Protein AF-A0A941WCL3-F1 (afdb_monomer_lite)

Structure (mmCIF, N/CA/C/O backbone):
data_AF-A0A941WCL3-F1
#
_entry.id   AF-A0A941WCL3-F1
#
loop_
_atom_site.group_PDB
_atom_site.id
_atom_site.type_symbol
_atom_site.label_atom_id
_atom_site.label_alt_id
_atom_site.label_comp_id
_atom_site.label_asym_id
_atom_site.label_entity_id
_atom_site.label_seq_id
_atom_site.pdbx_PDB_ins_code
_atom_site.Cartn_x
_atom_site.Cartn_y
_atom_site.Cartn_z
_atom_site.occupancy
_atom_site.B_iso_or_equiv
_atom_site.auth_seq_id
_atom_site.auth_comp_id
_atom_site.auth_asym_id
_atom_site.auth_atom_id
_atom_site.pdbx_PDB_model_num
ATOM 1 N N . PHE A 1 1 ? -39.771 -41.391 10.623 1.00 44.16 1 PHE A N 1
ATOM 2 C CA . PHE A 1 1 ? -39.455 -40.018 10.183 1.00 44.16 1 PHE A CA 1
ATOM 3 C C . PHE A 1 1 ? -38.682 -39.268 11.264 1.00 44.16 1 PHE A C 1
ATOM 5 O O . PHE A 1 1 ? -39.292 -38.497 11.976 1.00 44.16 1 PHE A O 1
ATOM 12 N N . VAL A 1 2 ? -37.368 -39.477 11.406 1.00 37.00 2 VAL A N 1
ATOM 13 C CA . VAL A 1 2 ? -36.446 -38.532 12.075 1.00 37.00 2 VAL A CA 1
ATOM 14 C C . VAL A 1 2 ? -35.053 -38.844 11.518 1.00 37.00 2 VAL A C 1
ATOM 16 O O . VAL A 1 2 ? -34.376 -39.741 11.997 1.00 37.00 2 VAL A O 1
ATOM 19 N N . GLY A 1 3 ? -34.670 -38.199 10.418 1.00 32.97 3 GLY A N 1
ATOM 20 C CA . GLY A 1 3 ? -33.381 -38.472 9.760 1.00 32.97 3 GLY A CA 1
ATOM 21 C C . GLY A 1 3 ? -32.887 -37.375 8.815 1.00 32.97 3 GLY A C 1
ATOM 22 O O . GLY A 1 3 ? -31.720 -37.371 8.453 1.00 32.97 3 GLY A O 1
ATOM 23 N N . GLY A 1 4 ? -33.738 -36.410 8.449 1.00 35.84 4 GLY A N 1
ATOM 24 C CA . GLY A 1 4 ? -33.368 -35.323 7.532 1.00 35.84 4 GLY A CA 1
ATOM 25 C C . GLY A 1 4 ? -32.875 -34.032 8.198 1.00 35.84 4 GLY A C 1
ATOM 26 O O . GLY A 1 4 ? -32.277 -33.204 7.525 1.00 35.84 4 GLY A O 1
ATOM 27 N N . ALA A 1 5 ? -33.097 -33.837 9.504 1.00 34.81 5 ALA A N 1
ATOM 28 C CA . ALA A 1 5 ? -32.879 -32.535 10.153 1.00 34.81 5 ALA A CA 1
ATOM 29 C C . ALA A 1 5 ? -31.470 -32.332 10.753 1.00 34.81 5 ALA A C 1
ATOM 31 O O . ALA A 1 5 ? -31.082 -31.201 11.022 1.00 34.81 5 ALA A O 1
ATOM 32 N N . LEU A 1 6 ? -30.684 -33.401 10.936 1.00 32.75 6 LEU A N 1
ATOM 33 C CA . LEU A 1 6 ? -29.345 -33.335 11.551 1.00 32.75 6 LEU A CA 1
ATOM 34 C C . LEU A 1 6 ? -28.191 -33.232 10.536 1.00 32.75 6 LEU A C 1
ATOM 36 O O . LEU A 1 6 ? -27.112 -32.775 10.894 1.00 32.75 6 LEU A O 1
ATOM 40 N N . SER A 1 7 ? -28.401 -33.589 9.264 1.00 36.34 7 SER A N 1
ATOM 41 C CA . SER A 1 7 ? -27.343 -33.536 8.237 1.00 36.34 7 SER A CA 1
ATOM 42 C C . SER A 1 7 ? -27.145 -32.131 7.640 1.00 36.34 7 SER A C 1
ATOM 44 O O . SER A 1 7 ? -26.022 -31.753 7.310 1.00 36.34 7 SER A O 1
ATOM 46 N N . ALA A 1 8 ? -28.195 -31.306 7.587 1.00 36.97 8 ALA A N 1
ATOM 47 C CA . ALA A 1 8 ? -28.110 -29.953 7.030 1.00 36.97 8 ALA A CA 1
ATOM 48 C C . ALA A 1 8 ? -27.366 -28.953 7.943 1.00 36.97 8 ALA A C 1
ATOM 50 O O . ALA A 1 8 ? -26.750 -28.013 7.446 1.00 36.97 8 ALA A O 1
ATOM 51 N N . ALA A 1 9 ? -27.360 -29.169 9.264 1.00 35.09 9 ALA A N 1
ATOM 52 C CA . ALA A 1 9 ? -26.714 -28.262 10.220 1.00 35.09 9 ALA A CA 1
ATOM 53 C C . ALA A 1 9 ? -25.180 -28.427 10.294 1.00 35.09 9 ALA A C 1
ATOM 55 O O . ALA A 1 9 ? -24.472 -27.466 10.589 1.00 35.09 9 ALA A O 1
ATOM 56 N N . PHE A 1 10 ? -24.643 -29.611 9.970 1.00 34.31 10 PHE A N 1
ATOM 57 C CA . PHE A 1 10 ? -23.196 -29.882 10.012 1.00 34.31 10 PHE A CA 1
ATOM 58 C C . PHE A 1 10 ? -22.472 -29.688 8.674 1.00 34.31 10 PHE A C 1
ATOM 60 O O . PHE A 1 10 ? -21.245 -29.595 8.656 1.00 34.31 10 PHE A O 1
ATOM 67 N N . SER A 1 11 ? -23.194 -29.558 7.557 1.00 35.69 11 SER A N 1
ATOM 68 C CA . SER A 1 11 ? -22.562 -29.358 6.246 1.00 35.69 11 SER A CA 1
ATOM 69 C C . SER A 1 11 ? -22.109 -27.911 5.985 1.00 35.69 11 SER A C 1
ATOM 71 O O . SER A 1 11 ? -21.331 -27.683 5.062 1.00 35.69 11 SER A O 1
ATOM 73 N N . GLY A 1 12 ? -22.566 -26.934 6.781 1.00 38.59 12 GLY A N 1
ATOM 74 C CA . GLY A 1 12 ? -22.164 -25.522 6.664 1.00 38.59 12 GLY A CA 1
ATOM 75 C C . GLY A 1 12 ? -20.981 -25.111 7.554 1.00 38.59 12 GLY A C 1
ATOM 76 O O . GLY A 1 12 ? -20.231 -24.206 7.200 1.00 38.59 12 GLY A O 1
ATOM 77 N N . ILE A 1 13 ? -20.779 -25.792 8.689 1.00 44.78 13 ILE A N 1
ATOM 78 C CA . ILE A 1 13 ? -19.722 -25.474 9.672 1.00 44.78 13 ILE A CA 1
ATOM 79 C C . ILE A 1 13 ? -18.382 -26.126 9.285 1.00 44.78 13 ILE A C 1
ATOM 81 O O . ILE A 1 13 ? -17.318 -25.553 9.524 1.00 44.78 13 ILE A O 1
ATOM 85 N N . SER A 1 14 ? -18.409 -27.286 8.619 1.00 51.09 14 SER A N 1
ATOM 86 C CA . SER A 1 14 ? -17.192 -27.983 8.186 1.00 51.09 14 SER A CA 1
ATOM 87 C C . SER A 1 14 ? -16.422 -27.212 7.108 1.00 51.09 14 SER A C 1
ATOM 89 O O . SER A 1 14 ? -15.201 -27.125 7.186 1.00 51.09 14 SER A O 1
ATOM 91 N N . GLY A 1 15 ? -17.108 -26.576 6.153 1.00 50.66 15 GLY A N 1
ATOM 92 C CA . GLY A 1 15 ? -16.463 -25.821 5.072 1.00 50.66 15 GLY A CA 1
ATOM 93 C C . GLY A 1 15 ? -15.653 -24.611 5.556 1.00 50.66 15 GLY A C 1
ATOM 94 O O . GLY A 1 15 ? -14.560 -24.367 5.048 1.00 50.66 15 GLY A O 1
ATOM 95 N N . GLY A 1 16 ? -16.152 -23.885 6.563 1.00 50.62 16 GLY A N 1
ATOM 96 C CA . GLY A 1 16 ? -15.456 -22.736 7.154 1.00 50.62 16 GLY A CA 1
ATOM 97 C C . GLY A 1 16 ? -14.229 -23.138 7.974 1.00 50.62 16 GLY A C 1
ATOM 98 O O . GLY A 1 16 ? -13.166 -22.544 7.815 1.00 50.62 16 GLY A O 1
ATOM 99 N N . LEU A 1 17 ? -14.344 -24.194 8.787 1.00 57.25 17 LEU A N 1
ATOM 100 C CA . LEU A 1 17 ? -13.225 -24.715 9.580 1.00 57.25 17 LEU A CA 1
ATOM 101 C C . LEU A 1 17 ? -12.140 -25.346 8.695 1.00 57.25 17 LEU A C 1
ATOM 103 O O . LEU A 1 17 ? -10.960 -25.064 8.884 1.00 57.25 17 LEU A O 1
ATOM 107 N N . ILE A 1 18 ? -12.522 -26.147 7.692 1.00 64.06 18 ILE A N 1
ATOM 108 C CA . ILE A 1 18 ? -11.581 -26.762 6.738 1.00 64.06 18 ILE A CA 1
ATOM 109 C C . ILE A 1 18 ? -10.860 -25.685 5.918 1.00 64.06 18 ILE A C 1
ATOM 111 O O . ILE A 1 18 ? -9.644 -25.777 5.724 1.00 64.06 18 ILE A O 1
ATOM 115 N N . ARG A 1 19 ? -11.576 -24.642 5.468 1.00 65.44 19 ARG A N 1
ATOM 116 C CA . ARG A 1 19 ? -10.962 -23.494 4.787 1.00 65.44 19 ARG A CA 1
ATOM 117 C C . ARG A 1 19 ? -9.980 -22.770 5.709 1.00 65.44 19 ARG A C 1
ATOM 119 O O . ARG A 1 19 ? -8.845 -22.577 5.298 1.00 65.44 19 ARG A O 1
ATOM 126 N N . GLY A 1 20 ? -10.358 -22.487 6.955 1.00 43.81 20 GLY A N 1
ATOM 127 C CA . GLY A 1 20 ? -9.468 -21.847 7.928 1.00 43.81 20 GLY A CA 1
ATOM 128 C C . GLY A 1 20 ? -8.180 -22.640 8.184 1.00 43.81 20 GLY A C 1
ATOM 129 O O . GLY A 1 20 ? -7.092 -22.066 8.175 1.00 43.81 20 GLY A O 1
ATOM 130 N N . PHE A 1 21 ? -8.260 -23.968 8.342 1.00 59.38 21 PHE A N 1
ATOM 131 C CA . PHE A 1 21 ? -7.064 -24.818 8.464 1.00 59.38 21 PHE A CA 1
ATOM 132 C C . PHE A 1 21 ? -6.208 -24.814 7.190 1.00 59.38 21 PHE A C 1
ATOM 134 O O . PHE A 1 21 ? -4.981 -24.788 7.274 1.00 59.38 21 PHE A O 1
ATOM 141 N N . THR A 1 22 ? -6.844 -24.814 6.016 1.00 65.50 22 THR A N 1
ATOM 142 C CA . THR A 1 22 ? -6.153 -24.750 4.718 1.00 65.50 22 THR A CA 1
ATOM 143 C C . THR A 1 22 ? -5.437 -23.412 4.525 1.00 65.50 22 THR A C 1
ATOM 145 O O . THR A 1 22 ? -4.314 -23.386 4.024 1.00 65.50 22 THR A O 1
ATOM 148 N N . ASP A 1 23 ? -6.063 -22.310 4.929 1.00 63.78 23 ASP A N 1
ATOM 149 C CA . ASP A 1 23 ? -5.495 -20.964 4.861 1.00 63.78 23 ASP A CA 1
ATOM 150 C C . ASP A 1 23 ? -4.308 -20.830 5.824 1.00 63.78 23 ASP A C 1
ATOM 152 O O . ASP A 1 23 ? -3.230 -20.389 5.421 1.00 63.78 23 ASP A O 1
ATOM 156 N N . MET A 1 24 ? -4.457 -21.331 7.055 1.00 52.66 24 MET A N 1
ATOM 157 C CA . MET A 1 24 ? -3.379 -21.374 8.046 1.00 52.66 24 MET A CA 1
ATOM 158 C C . MET A 1 24 ? -2.176 -22.193 7.564 1.00 52.66 24 MET A C 1
ATOM 160 O O . MET A 1 24 ? -1.038 -21.751 7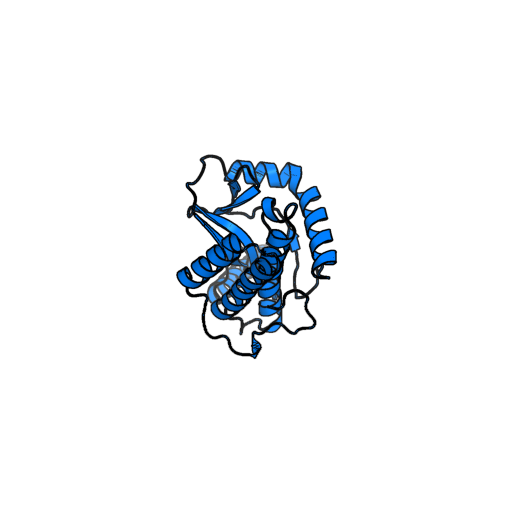.705 1.00 52.66 24 MET A O 1
ATOM 164 N N . ALA A 1 25 ? -2.406 -23.350 6.934 1.00 56.66 25 ALA A N 1
ATOM 165 C CA . ALA A 1 25 ? -1.335 -24.171 6.362 1.00 56.66 25 ALA A CA 1
ATOM 166 C C . ALA A 1 25 ? -0.555 -23.457 5.240 1.00 56.66 25 ALA A C 1
ATOM 168 O O . ALA A 1 25 ? 0.582 -23.824 4.952 1.00 56.66 25 ALA A O 1
ATOM 169 N N . LYS A 1 26 ? -1.148 -22.432 4.618 1.00 63.25 26 LYS A N 1
ATOM 170 C CA . LYS A 1 26 ? -0.526 -21.597 3.580 1.00 63.25 26 LYS A CA 1
ATOM 171 C C . LYS A 1 26 ? 0.079 -20.298 4.128 1.00 63.25 26 LYS A C 1
ATOM 173 O O . LYS A 1 26 ? 0.532 -19.484 3.331 1.00 63.25 26 LYS A O 1
ATOM 178 N N . GLY A 1 27 ? 0.074 -20.096 5.448 1.00 63.56 27 GLY A N 1
ATOM 179 C CA . GLY A 1 27 ? 0.596 -18.888 6.099 1.00 63.56 27 GLY A CA 1
ATOM 180 C C . GLY A 1 27 ? -0.400 -17.728 6.213 1.00 63.56 27 GLY A C 1
ATOM 181 O O . GLY A 1 27 ? -0.012 -16.638 6.620 1.00 63.56 27 GLY A O 1
ATOM 182 N N . TYR A 1 28 ? -1.678 -17.947 5.891 1.00 73.25 28 TYR A N 1
ATOM 183 C CA . TYR A 1 28 ? -2.726 -16.929 5.982 1.00 73.25 28 TYR A CA 1
ATOM 184 C C . TYR A 1 28 ? -3.500 -17.045 7.300 1.00 73.25 28 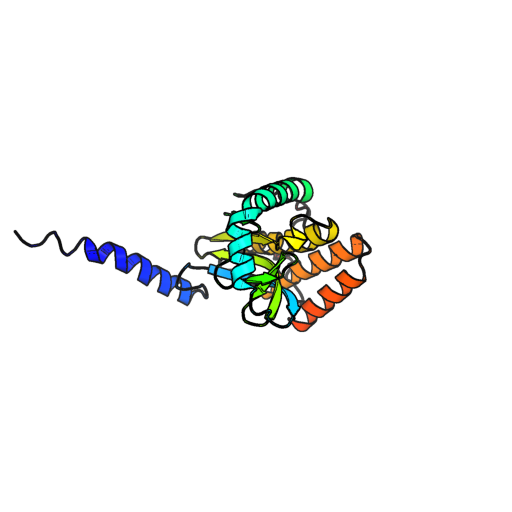TYR A C 1
ATOM 186 O O . TYR A 1 28 ? -3.521 -18.080 7.964 1.00 73.25 28 TYR A O 1
ATOM 194 N N . SER A 1 29 ? -4.174 -15.966 7.685 1.00 63.88 29 SER A N 1
ATOM 195 C CA . SER A 1 29 ? -5.066 -15.922 8.841 1.00 63.88 29 SER A CA 1
ATOM 196 C C . SER A 1 29 ? -6.163 -16.983 8.732 1.00 63.88 29 SER A C 1
ATOM 198 O O . SER A 1 29 ? -6.914 -17.018 7.763 1.00 63.88 29 SER A O 1
ATOM 200 N N . PHE A 1 30 ? -6.312 -17.806 9.769 1.00 59.16 30 PHE A N 1
ATOM 201 C CA . PHE A 1 30 ? -7.394 -18.792 9.883 1.00 59.16 30 PHE A CA 1
ATOM 202 C C . PHE A 1 30 ? -8.795 -18.161 9.771 1.00 59.16 30 PHE A C 1
ATOM 204 O O . PHE A 1 30 ? -9.725 -18.786 9.268 1.00 59.16 30 PHE A O 1
ATOM 211 N N . TRP A 1 31 ? -8.957 -16.933 10.273 1.00 72.06 31 TRP A N 1
ATOM 212 C CA . TRP A 1 31 ? -10.267 -16.305 10.461 1.00 72.06 31 TRP A CA 1
ATOM 213 C C . TRP A 1 31 ? -10.839 -15.687 9.189 1.00 72.06 31 TRP A C 1
ATOM 215 O O . TRP A 1 31 ? -12.054 -15.674 9.006 1.00 72.06 31 TRP A O 1
ATOM 225 N N . ASP A 1 32 ? -9.975 -15.137 8.340 1.00 76.12 32 ASP A N 1
ATOM 226 C CA . ASP A 1 32 ? -10.380 -14.398 7.141 1.00 76.12 32 ASP A CA 1
ATOM 227 C C . ASP A 1 32 ? -9.533 -14.721 5.904 1.00 76.12 32 ASP A C 1
ATOM 229 O O . ASP A 1 32 ? -9.695 -14.080 4.867 1.00 76.12 32 ASP A O 1
ATOM 233 N N . GLY A 1 33 ? -8.630 -15.700 5.999 1.00 73.69 33 GLY A N 1
ATOM 234 C CA . GLY A 1 33 ? -7.757 -16.112 4.906 1.00 73.69 33 GLY A CA 1
ATOM 235 C C . GLY A 1 33 ? -6.792 -15.019 4.458 1.00 73.69 33 GLY A C 1
ATOM 236 O O . GLY A 1 33 ? -6.343 -15.067 3.315 1.00 73.69 33 GLY A O 1
ATOM 237 N N . SER A 1 34 ? -6.507 -14.018 5.305 1.00 82.69 34 SER A N 1
ATOM 238 C CA . SER A 1 34 ? -5.683 -12.861 4.940 1.00 82.69 34 SER A CA 1
ATOM 239 C C . SER A 1 34 ? -4.247 -12.919 5.462 1.00 82.69 34 SER A C 1
ATOM 241 O O . SER A 1 34 ? -3.975 -13.406 6.556 1.00 82.69 34 SER A O 1
ATOM 243 N N . GLU A 1 35 ? -3.323 -12.360 4.694 1.00 85.50 35 GLU A N 1
ATOM 244 C CA . GLU A 1 35 ? -1.959 -12.032 5.108 1.00 85.50 35 GLU A CA 1
ATOM 245 C C . GLU A 1 35 ? -1.713 -10.551 4.785 1.00 85.50 35 GLU A C 1
ATOM 247 O O . GLU A 1 35 ? -2.206 -10.050 3.774 1.00 85.50 35 GLU A O 1
ATOM 252 N N . THR A 1 36 ? -1.022 -9.809 5.654 1.00 86.56 36 THR A N 1
ATOM 253 C CA . THR A 1 36 ? -0.899 -8.344 5.525 1.00 86.56 36 THR A CA 1
ATOM 254 C C . THR A 1 36 ? 0.559 -7.919 5.390 1.00 86.56 36 THR A C 1
ATOM 256 O O . THR A 1 36 ? 1.357 -8.212 6.276 1.00 86.56 36 THR A O 1
ATOM 259 N N . SER A 1 37 ? 0.870 -7.182 4.323 1.00 86.88 37 SER A N 1
ATOM 260 C CA . SER A 1 37 ? 2.089 -6.371 4.210 1.00 86.88 37 SER A CA 1
ATOM 261 C C . SER A 1 37 ? 1.795 -4.977 4.755 1.00 86.88 37 SER A C 1
ATOM 263 O O . SER A 1 37 ? 0.806 -4.363 4.354 1.00 86.88 37 SER A O 1
ATOM 265 N N . TYR A 1 38 ? 2.615 -4.502 5.692 1.00 87.75 38 TYR A N 1
ATOM 266 C CA . TYR A 1 38 ? 2.485 -3.174 6.290 1.00 87.75 38 TYR A CA 1
ATOM 267 C C . TYR A 1 38 ? 3.621 -2.277 5.817 1.00 87.75 38 TYR A C 1
ATOM 269 O O . TYR A 1 38 ? 4.783 -2.568 6.106 1.00 87.75 38 TYR A O 1
ATOM 277 N N . PHE A 1 39 ? 3.290 -1.129 5.230 1.00 88.06 39 PHE A N 1
ATOM 278 C CA . PHE A 1 39 ? 4.280 -0.093 4.990 1.00 88.06 39 PHE A CA 1
ATOM 279 C C . PHE A 1 39 ? 4.514 0.713 6.272 1.00 88.06 39 PHE A C 1
ATOM 281 O O . PHE A 1 39 ? 3.846 1.713 6.564 1.00 88.06 39 PHE A O 1
ATOM 288 N N . VAL A 1 40 ? 5.481 0.243 7.061 1.00 83.62 40 VAL A N 1
ATOM 289 C CA . VAL A 1 40 ? 5.914 0.884 8.306 1.00 83.62 40 VAL A CA 1
ATOM 290 C C . VAL A 1 40 ? 6.809 2.083 7.998 1.00 83.62 40 VAL A C 1
ATOM 292 O O . VAL A 1 40 ? 7.804 1.954 7.284 1.00 83.62 40 VAL A O 1
ATOM 295 N N . ILE A 1 41 ? 6.482 3.235 8.589 1.00 82.50 41 ILE A N 1
ATOM 296 C CA . ILE A 1 41 ? 7.217 4.501 8.412 1.00 82.50 41 ILE A CA 1
ATOM 297 C C . ILE A 1 41 ? 7.936 4.982 9.676 1.00 82.50 41 ILE A C 1
ATOM 299 O O . ILE A 1 41 ? 8.695 5.947 9.630 1.00 82.50 41 ILE A O 1
ATOM 303 N N . GLY A 1 42 ? 7.706 4.324 10.810 1.00 79.81 42 GLY A N 1
ATOM 304 C CA . GLY A 1 42 ? 8.291 4.711 12.086 1.00 79.81 42 GLY A CA 1
ATOM 305 C C . GLY A 1 42 ? 7.635 4.006 13.263 1.00 79.81 42 GLY A C 1
ATOM 306 O O . GLY A 1 42 ? 6.790 3.130 13.087 1.00 79.81 42 GLY A O 1
ATOM 307 N N . GLN A 1 43 ? 8.028 4.414 14.466 1.00 81.88 43 GLN A N 1
ATOM 308 C CA . GLN A 1 43 ? 7.446 3.953 15.723 1.00 81.88 43 GLN A CA 1
ATOM 309 C C . GLN A 1 43 ? 7.051 5.154 16.574 1.00 81.88 43 GLN A C 1
ATOM 311 O O . GLN A 1 43 ? 7.743 6.173 16.573 1.00 81.88 43 GLN A O 1
ATOM 316 N N . ALA A 1 44 ? 5.946 5.031 17.298 1.00 78.50 44 ALA A N 1
ATOM 317 C CA . ALA A 1 44 ? 5.504 6.021 18.266 1.00 78.50 44 ALA A CA 1
ATOM 318 C C . ALA A 1 44 ? 4.874 5.351 19.485 1.00 78.50 44 ALA A C 1
ATOM 320 O O . ALA A 1 44 ? 4.350 4.238 19.409 1.00 78.50 44 ALA A O 1
ATOM 321 N N . GLU A 1 45 ? 4.899 6.060 20.614 1.00 73.44 45 GLU A N 1
ATOM 322 C CA . GLU A 1 45 ? 4.179 5.624 21.803 1.00 73.44 45 GLU A CA 1
ATOM 323 C C . GLU A 1 45 ? 2.682 5.509 21.513 1.00 73.44 45 GLU A C 1
ATOM 325 O O . GLU A 1 45 ? 2.060 6.367 20.875 1.00 73.44 45 GLU A O 1
ATOM 330 N N . GLN A 1 46 ? 2.092 4.422 21.996 1.00 66.12 46 GLN A N 1
ATOM 331 C CA . GLN A 1 46 ? 0.668 4.190 21.851 1.00 66.12 46 GLN A CA 1
ATOM 332 C C . GLN A 1 46 ? -0.134 5.184 22.686 1.00 66.12 46 GLN A C 1
ATOM 334 O O . GLN A 1 46 ? -0.134 5.141 23.913 1.00 66.12 46 GLN A O 1
ATOM 339 N N . GLN A 1 47 ? -0.890 6.042 22.006 1.00 67.19 47 GLN A N 1
ATOM 340 C CA . GLN A 1 47 ? -1.862 6.923 22.648 1.00 67.19 47 GLN A CA 1
ATOM 341 C C . GLN A 1 47 ? -3.043 6.103 23.186 1.00 67.19 47 GLN A C 1
ATOM 343 O O . GLN A 1 47 ? -3.556 5.231 22.499 1.00 67.19 47 GLN A O 1
ATOM 348 N N . ALA A 1 48 ? -3.559 6.389 24.381 1.00 70.75 48 ALA A N 1
ATOM 349 C CA . ALA A 1 48 ? -4.614 5.566 24.997 1.00 70.75 48 ALA A CA 1
ATOM 350 C C . ALA A 1 48 ? -5.912 5.413 24.158 1.00 70.75 48 ALA A C 1
ATOM 352 O O . ALA A 1 48 ? -6.723 4.530 24.430 1.00 70.75 48 ALA A O 1
ATOM 353 N N . ASN A 1 49 ? -6.125 6.246 23.133 1.00 84.94 49 ASN A N 1
ATOM 354 C CA . ASN A 1 49 ? -7.377 6.371 22.384 1.00 84.94 49 ASN A CA 1
ATOM 355 C C . ASN A 1 49 ? -7.308 5.977 20.889 1.00 84.94 49 ASN A C 1
ATOM 357 O O . ASN A 1 49 ? -8.305 6.169 20.186 1.00 84.94 49 ASN A O 1
ATOM 361 N N . TYR A 1 50 ? -6.205 5.404 20.376 1.00 88.38 50 TYR A N 1
ATOM 362 C CA . TYR A 1 50 ? -6.048 5.161 18.923 1.00 88.38 50 TYR A CA 1
ATOM 363 C C . TYR A 1 50 ? -7.166 4.297 18.310 1.00 88.38 50 TYR A C 1
ATOM 365 O O . TYR A 1 50 ? -7.604 4.538 17.182 1.00 88.38 50 TYR A O 1
ATOM 373 N N . LYS A 1 51 ? -7.681 3.297 19.042 1.00 90.88 51 LYS A N 1
ATOM 374 C CA . LYS A 1 51 ? -8.773 2.428 18.550 1.00 90.88 51 LYS A CA 1
ATOM 375 C C . LYS A 1 51 ? -10.098 3.175 18.418 1.00 90.88 51 LYS A C 1
ATOM 377 O O . LYS A 1 51 ? -10.864 2.908 17.493 1.00 90.88 51 LYS A O 1
ATOM 382 N N . ASP A 1 52 ? -10.373 4.110 19.319 1.00 92.19 52 ASP A N 1
ATOM 383 C CA . ASP A 1 52 ? -11.610 4.888 19.284 1.00 92.19 52 ASP A CA 1
ATOM 384 C C . ASP A 1 52 ? -11.562 5.975 18.213 1.00 92.19 52 ASP A C 1
ATOM 386 O O . ASP A 1 52 ? -12.572 6.215 17.549 1.00 92.19 52 ASP A O 1
ATOM 390 N N . LEU A 1 53 ? -10.386 6.566 17.976 1.00 92.62 53 LEU A N 1
ATOM 391 C CA . LEU A 1 53 ? -10.159 7.465 16.844 1.00 92.62 53 LEU A CA 1
ATOM 392 C C . LEU A 1 53 ? -10.423 6.755 15.512 1.00 92.62 53 LEU A C 1
ATOM 394 O O . LEU A 1 53 ? -11.210 7.250 14.708 1.00 92.62 53 LEU A O 1
ATOM 398 N N . ALA A 1 54 ? -9.885 5.548 15.323 1.00 94.12 54 ALA A N 1
ATOM 399 C CA . ALA A 1 54 ? -10.159 4.744 14.132 1.00 94.12 54 ALA A CA 1
ATOM 400 C C . ALA A 1 54 ? -11.650 4.416 13.954 1.00 94.12 54 ALA A C 1
ATOM 402 O O . ALA A 1 54 ? -12.185 4.535 12.852 1.00 94.12 54 ALA A O 1
ATOM 403 N N . LYS A 1 55 ? -12.358 4.041 15.030 1.00 94.44 55 LYS A N 1
ATOM 404 C CA . LYS A 1 55 ? -13.808 3.780 14.969 1.00 94.44 55 LYS A CA 1
ATOM 405 C C . LYS A 1 55 ? -14.602 5.025 14.577 1.00 94.44 55 LYS A C 1
ATOM 407 O O . LYS A 1 55 ? -15.519 4.919 13.765 1.00 94.44 55 LYS A O 1
ATOM 412 N N . LYS A 1 56 ? -14.274 6.185 15.156 1.00 93.94 56 LYS A N 1
ATOM 413 C CA . LYS A 1 56 ? -14.911 7.469 14.823 1.00 93.94 56 LYS A CA 1
ATOM 414 C C . LYS A 1 56 ? -14.652 7.836 13.365 1.00 93.94 56 LYS A C 1
ATOM 416 O O . LYS A 1 56 ? -15.599 8.133 12.641 1.00 93.94 56 LYS A O 1
ATOM 421 N N . TYR A 1 57 ? -13.403 7.719 12.920 1.00 94.62 57 TYR A N 1
ATOM 422 C CA . TYR A 1 57 ? -13.012 7.964 11.538 1.00 94.62 57 TYR A CA 1
ATOM 423 C C . TYR A 1 57 ? -13.791 7.086 10.548 1.00 94.62 57 TYR A C 1
ATOM 425 O O . TYR A 1 57 ? -14.447 7.599 9.639 1.00 94.62 57 TYR A O 1
ATOM 433 N N . ASN A 1 58 ? -13.791 5.767 10.775 1.00 95.50 58 ASN A N 1
ATOM 434 C CA . ASN A 1 58 ? -14.444 4.789 9.903 1.00 95.50 58 ASN A CA 1
ATOM 435 C C . ASN A 1 58 ? -15.952 5.036 9.733 1.00 95.50 58 ASN A C 1
ATOM 437 O O . ASN A 1 58 ? -16.507 4.644 8.706 1.00 95.50 58 ASN A O 1
ATOM 441 N N . LYS A 1 59 ? -16.604 5.639 10.738 1.00 93.38 59 LYS A N 1
ATOM 442 C CA . LYS A 1 59 ? -18.035 5.975 10.722 1.00 93.38 59 LYS A CA 1
ATOM 443 C C . LYS A 1 59 ? -18.339 7.348 10.122 1.00 93.38 59 LYS A C 1
ATOM 445 O O . LYS A 1 59 ? -19.415 7.507 9.566 1.00 93.38 59 LYS A O 1
ATOM 450 N N . GLY A 1 60 ? -17.452 8.329 10.295 1.00 90.88 60 GLY A N 1
ATOM 451 C CA . GLY A 1 60 ? -17.762 9.734 10.003 1.00 90.88 60 GLY A CA 1
ATOM 452 C C . GLY A 1 60 ? -17.103 10.317 8.756 1.00 90.88 60 GLY A C 1
ATOM 453 O O . GLY A 1 60 ? -17.675 11.209 8.145 1.00 90.88 60 GLY A O 1
ATOM 454 N N . TYR A 1 61 ? -15.913 9.840 8.379 1.00 91.62 61 TYR A N 1
ATOM 455 C CA . TYR A 1 61 ? -15.065 10.535 7.395 1.00 91.62 61 TYR A CA 1
ATOM 456 C C . TYR A 1 61 ? -14.544 9.633 6.278 1.00 91.62 61 TYR A C 1
ATOM 458 O O . TYR A 1 61 ? -14.186 10.114 5.205 1.00 91.62 61 TYR A O 1
ATOM 466 N N . ALA A 1 62 ? -14.508 8.322 6.517 1.00 94.00 62 ALA A N 1
ATOM 467 C CA . ALA A 1 62 ? -13.892 7.388 5.590 1.00 94.00 62 ALA A CA 1
ATOM 468 C C . ALA A 1 62 ? -14.542 7.365 4.201 1.00 94.00 62 ALA A C 1
ATOM 470 O O . ALA A 1 62 ? -13.836 7.169 3.230 1.00 94.00 62 ALA A O 1
ATOM 471 N N . GLU A 1 63 ? -15.855 7.565 4.065 1.00 94.19 63 GLU A N 1
ATOM 472 C CA . GLU A 1 63 ? -16.504 7.493 2.743 1.00 94.19 63 GLU A CA 1
ATOM 473 C C . GLU A 1 63 ? -16.061 8.625 1.810 1.00 94.19 63 GLU A C 1
ATOM 475 O O . GLU A 1 63 ? -15.751 8.375 0.647 1.00 94.19 63 GLU A O 1
ATOM 480 N N . MET A 1 64 ? -15.953 9.848 2.335 1.00 93.88 64 MET A N 1
ATOM 481 C CA . MET A 1 64 ? -15.462 11.000 1.577 1.00 93.88 64 MET A CA 1
ATOM 482 C C . MET A 1 64 ? -13.989 10.822 1.191 1.00 93.88 64 MET A C 1
ATOM 484 O O . MET A 1 64 ? -13.619 11.025 0.038 1.00 93.88 64 MET A O 1
ATOM 488 N N . ASN A 1 65 ? -13.153 10.382 2.135 1.00 96.06 65 ASN A N 1
ATOM 489 C CA . ASN A 1 65 ? -11.735 10.155 1.862 1.00 96.06 65 ASN A CA 1
ATOM 490 C C . ASN A 1 65 ? -11.498 8.927 0.968 1.00 96.06 65 ASN A C 1
ATOM 492 O O . ASN A 1 65 ? -10.517 8.905 0.234 1.00 96.06 65 ASN A O 1
ATOM 496 N N . ASP A 1 66 ? -12.375 7.918 1.003 1.00 97.19 66 ASP A N 1
ATOM 497 C CA . ASP A 1 66 ? -12.336 6.769 0.092 1.00 97.19 66 ASP A CA 1
ATOM 498 C C . ASP A 1 66 ? -12.640 7.206 -1.343 1.00 97.19 66 ASP A C 1
ATOM 500 O O . ASP A 1 66 ? -11.996 6.717 -2.268 1.00 97.19 66 ASP A O 1
ATOM 504 N N . ALA A 1 67 ? -13.593 8.124 -1.539 1.00 96.06 67 ALA A N 1
ATOM 505 C CA 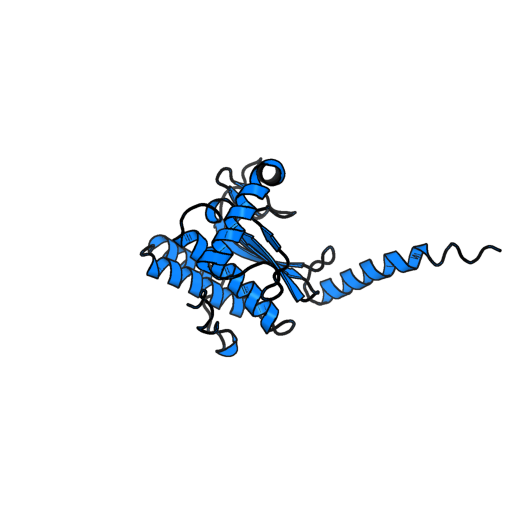. ALA A 1 67 ? -13.883 8.682 -2.856 1.00 96.06 67 ALA A CA 1
ATOM 506 C C . ALA A 1 67 ? -12.669 9.441 -3.413 1.00 96.06 67 ALA A C 1
ATOM 508 O O . ALA A 1 67 ? -12.236 9.155 -4.526 1.00 96.06 67 ALA A O 1
ATOM 509 N N . GLU A 1 68 ? -12.070 10.322 -2.608 1.00 96.00 68 GLU A N 1
ATOM 510 C CA . GLU A 1 68 ? -10.856 11.056 -2.987 1.00 96.00 68 GLU A CA 1
ATOM 511 C C . GLU A 1 68 ? -9.684 10.110 -3.284 1.00 96.00 68 GLU A C 1
ATOM 513 O O . GLU A 1 68 ? -9.049 10.204 -4.332 1.00 96.00 68 GLU A O 1
ATOM 518 N N . LEU A 1 69 ? -9.440 9.131 -2.406 1.00 97.56 69 LEU A N 1
ATOM 519 C CA . LEU A 1 69 ? -8.411 8.113 -2.608 1.00 97.56 69 LEU A CA 1
ATOM 520 C C . LEU A 1 69 ? -8.590 7.407 -3.958 1.00 97.56 69 LEU A C 1
ATOM 522 O O . LEU A 1 69 ? -7.629 7.268 -4.710 1.00 97.56 69 LEU A O 1
ATOM 526 N N . LYS A 1 70 ? -9.809 6.966 -4.282 1.00 97.62 70 LYS A N 1
ATOM 527 C CA . LYS A 1 70 ? -10.095 6.271 -5.545 1.00 97.62 70 LYS A CA 1
ATOM 528 C C . LYS A 1 70 ? -9.889 7.175 -6.759 1.00 97.62 70 LYS A C 1
ATOM 530 O O . LYS A 1 70 ? -9.295 6.718 -7.733 1.00 97.62 70 LYS A O 1
ATOM 535 N N . THR A 1 71 ? -10.305 8.439 -6.691 1.00 96.69 71 THR A N 1
ATOM 536 C CA . THR A 1 71 ? -10.035 9.432 -7.743 1.00 96.69 71 THR A CA 1
ATOM 537 C C . THR A 1 71 ? -8.535 9.565 -7.990 1.00 96.69 71 THR A C 1
ATOM 539 O O . THR A 1 71 ? -8.077 9.367 -9.114 1.00 96.69 71 THR A O 1
ATOM 542 N N . ARG A 1 72 ? -7.741 9.767 -6.935 1.00 96.75 72 ARG A N 1
ATOM 543 C CA . ARG A 1 72 ? -6.284 9.914 -7.059 1.00 96.75 72 ARG A CA 1
ATOM 544 C C . ARG A 1 72 ? -5.593 8.649 -7.567 1.00 96.75 72 ARG A C 1
ATOM 546 O O . ARG A 1 72 ? -4.627 8.740 -8.320 1.00 96.75 72 ARG A O 1
ATOM 553 N N . MET A 1 73 ? -6.079 7.459 -7.199 1.00 97.50 73 MET A N 1
ATOM 554 C CA . MET A 1 73 ? -5.571 6.189 -7.745 1.00 97.50 73 MET A CA 1
ATOM 555 C C . MET A 1 73 ? -5.761 6.113 -9.267 1.00 97.50 73 MET A C 1
ATOM 557 O O . MET A 1 73 ? -4.860 5.675 -9.985 1.00 97.50 73 MET A O 1
ATOM 561 N N . ILE A 1 74 ? -6.893 6.600 -9.777 1.00 96.69 74 ILE A N 1
ATOM 562 C CA . ILE A 1 74 ? -7.156 6.673 -11.218 1.00 96.69 74 ILE A CA 1
ATOM 563 C C . ILE A 1 74 ? -6.270 7.737 -11.875 1.00 96.69 74 ILE A C 1
ATOM 565 O O . ILE A 1 74 ? -5.585 7.444 -12.852 1.00 96.69 74 ILE A O 1
ATOM 569 N N . GLU A 1 75 ? -6.227 8.954 -11.340 1.00 95.69 75 GLU A N 1
ATOM 570 C CA . GLU A 1 75 ? -5.474 10.061 -11.945 1.00 95.69 75 GLU A CA 1
ATOM 571 C C . GLU A 1 75 ? -3.970 9.756 -12.018 1.00 95.69 75 GLU A C 1
ATOM 573 O O . GLU A 1 75 ? -3.329 9.878 -13.072 1.00 95.69 75 GLU A O 1
ATOM 578 N N . GLU A 1 76 ? -3.409 9.264 -10.914 1.00 95.50 76 GLU A N 1
ATOM 579 C CA . GLU A 1 76 ? -1.967 9.094 -10.781 1.00 95.50 76 GLU A CA 1
ATOM 580 C C . GLU A 1 76 ? -1.463 7.752 -11.287 1.00 95.50 76 GLU A C 1
ATOM 582 O O . GLU A 1 76 ? -0.345 7.679 -11.801 1.00 95.50 76 GLU A O 1
ATOM 587 N N . PHE A 1 77 ? -2.279 6.699 -11.209 1.00 96.31 77 PHE A N 1
ATOM 588 C CA . PHE A 1 77 ? -1.853 5.342 -11.555 1.00 96.31 77 PHE A CA 1
ATOM 589 C C . PHE A 1 77 ? -2.687 4.678 -12.642 1.00 96.31 77 PHE A C 1
ATOM 591 O O . PHE A 1 77 ? -2.225 3.689 -13.207 1.00 96.31 77 PHE A O 1
ATOM 598 N N . ASN A 1 78 ? -3.841 5.247 -13.000 1.00 96.56 78 ASN A N 1
ATOM 599 C CA . ASN A 1 78 ? -4.832 4.619 -13.873 1.00 96.56 78 ASN A CA 1
ATOM 600 C C . ASN A 1 78 ? -5.232 3.228 -13.354 1.00 96.56 78 ASN A C 1
ATOM 602 O O . ASN A 1 78 ? -5.233 2.260 -14.109 1.00 96.56 78 ASN A O 1
ATOM 606 N N . VAL A 1 79 ? -5.496 3.144 -12.045 1.00 96.50 79 VAL A N 1
ATOM 607 C CA . VAL A 1 79 ? -5.901 1.913 -11.353 1.00 96.50 79 VAL A CA 1
ATOM 608 C C . VAL A 1 79 ? -7.230 2.130 -10.640 1.00 96.50 79 VAL A C 1
ATOM 610 O O . VAL A 1 79 ? -7.412 3.129 -9.943 1.00 96.50 79 VAL A O 1
ATOM 613 N N . HIS A 1 80 ? -8.128 1.156 -10.754 1.00 96.25 80 HIS A N 1
ATOM 614 C CA . HIS A 1 80 ? -9.383 1.087 -10.009 1.00 96.25 80 HIS A CA 1
ATOM 615 C C . HIS A 1 80 ? -9.606 -0.306 -9.395 1.00 96.25 80 HIS A C 1
ATOM 617 O O . HIS A 1 80 ? -8.920 -1.278 -9.709 1.00 96.25 80 HIS A O 1
ATOM 623 N N . GLU A 1 81 ? -10.579 -0.416 -8.485 1.00 97.00 81 GLU A N 1
ATOM 624 C CA . GLU A 1 81 ? -11.014 -1.718 -7.960 1.00 97.00 81 GLU A CA 1
ATOM 625 C C . GLU A 1 81 ? -11.407 -2.650 -9.125 1.00 97.00 81 GLU A C 1
ATOM 627 O O . GLU A 1 81 ? -12.055 -2.236 -10.085 1.00 97.00 81 GLU A O 1
ATOM 632 N N . GLY A 1 82 ? -10.980 -3.908 -9.052 1.00 93.81 82 GLY A N 1
ATOM 633 C CA . GLY A 1 82 ? -11.057 -4.902 -10.123 1.00 93.81 82 GLY A CA 1
ATOM 634 C C . GLY A 1 82 ? -9.711 -5.172 -10.799 1.00 93.81 82 GLY A C 1
ATOM 635 O O . GLY A 1 82 ? -9.445 -6.320 -11.170 1.00 93.81 82 GLY A O 1
ATOM 636 N N . ASP A 1 83 ? -8.835 -4.171 -10.889 1.00 92.88 83 ASP A N 1
ATOM 637 C CA . ASP A 1 83 ? -7.522 -4.320 -11.518 1.00 92.88 83 ASP A CA 1
ATOM 638 C C . ASP A 1 83 ? -6.585 -5.146 -10.646 1.00 92.88 83 ASP A C 1
ATOM 640 O O . ASP A 1 83 ? -6.553 -4.985 -9.430 1.00 92.88 83 ASP A O 1
ATOM 644 N N . MET A 1 84 ? -5.793 -6.029 -11.262 1.00 89.81 84 MET A N 1
ATOM 645 C CA . MET A 1 84 ? -4.776 -6.834 -10.564 1.00 89.81 84 MET A CA 1
ATOM 646 C C . MET A 1 84 ? -5.316 -7.566 -9.322 1.00 89.81 84 MET A C 1
ATOM 648 O O . MET A 1 84 ? -4.624 -7.707 -8.319 1.00 89.81 84 MET A O 1
ATOM 652 N N . GLY A 1 85 ? -6.582 -7.989 -9.354 1.00 90.88 85 GLY A N 1
ATOM 653 C CA . GLY A 1 85 ? -7.205 -8.665 -8.218 1.00 90.88 85 GLY A CA 1
ATOM 654 C C . GLY A 1 85 ? -7.510 -7.760 -7.018 1.00 90.88 85 GLY A C 1
ATOM 655 O O . GLY A 1 85 ? -7.906 -8.288 -5.977 1.00 90.88 85 GLY A O 1
ATOM 656 N N . ILE A 1 86 ? -7.390 -6.434 -7.149 1.00 96.81 86 ILE A N 1
ATOM 657 C CA . ILE A 1 86 ? -7.734 -5.472 -6.101 1.00 96.81 86 ILE A CA 1
ATOM 658 C C . ILE A 1 86 ? -9.247 -5.488 -5.893 1.00 96.81 86 ILE A C 1
ATOM 660 O O . ILE A 1 86 ? -10.003 -5.045 -6.750 1.00 96.81 86 ILE A O 1
ATOM 664 N N . ASP A 1 87 ? -9.712 -6.005 -4.762 1.00 96.31 87 ASP A N 1
ATOM 665 C CA . ASP A 1 87 ? -11.138 -6.037 -4.432 1.00 96.31 87 ASP A CA 1
ATOM 666 C C . ASP A 1 87 ? -11.610 -4.742 -3.769 1.00 96.31 87 ASP A C 1
ATOM 668 O O . ASP A 1 87 ? -12.787 -4.391 -3.855 1.00 96.31 87 ASP A O 1
ATOM 672 N N . ARG A 1 88 ? -10.692 -4.042 -3.096 1.00 97.06 88 ARG A N 1
ATOM 673 C CA . ARG A 1 88 ? -11.018 -2.872 -2.298 1.00 97.06 88 ARG A CA 1
ATOM 674 C C . ARG A 1 88 ? -9.844 -1.923 -2.125 1.00 97.06 88 ARG A C 1
ATOM 676 O O . ARG A 1 88 ? -8.776 -2.329 -1.668 1.00 97.06 88 ARG A O 1
ATOM 683 N N . ILE A 1 89 ? -10.112 -0.643 -2.346 1.00 97.69 89 ILE A N 1
ATOM 684 C CA . ILE A 1 89 ? -9.244 0.495 -2.039 1.00 97.69 89 ILE A CA 1
ATOM 685 C C . ILE A 1 89 ? -9.964 1.346 -0.987 1.00 97.69 89 ILE A C 1
ATOM 687 O O . ILE A 1 89 ? -11.095 1.783 -1.204 1.00 97.69 89 ILE A O 1
ATOM 691 N N . THR A 1 90 ? -9.358 1.545 0.186 1.00 97.56 90 THR A N 1
ATOM 692 C CA . THR A 1 90 ? -10.017 2.269 1.288 1.00 97.56 90 THR A CA 1
ATOM 693 C C . THR A 1 90 ? -9.032 2.924 2.254 1.00 97.56 90 THR A C 1
ATOM 695 O O . THR A 1 90 ? -7.911 2.477 2.440 1.00 97.56 90 THR A O 1
ATOM 698 N N . THR A 1 91 ? -9.482 3.959 2.938 1.00 97.25 91 THR A N 1
ATOM 699 C CA . THR A 1 91 ? -8.824 4.643 4.048 1.00 97.25 91 THR A CA 1
ATOM 700 C C . THR A 1 91 ? -9.287 4.118 5.410 1.00 97.25 91 THR A C 1
ATOM 702 O O . THR A 1 91 ? -8.752 4.517 6.450 1.00 97.25 91 THR A O 1
ATOM 705 N N . LYS A 1 92 ? -10.244 3.178 5.448 1.00 95.69 92 LYS A N 1
ATOM 706 C CA . LYS A 1 92 ? -10.740 2.593 6.701 1.00 95.69 92 LYS A CA 1
ATOM 707 C C . LYS A 1 92 ? -9.657 1.783 7.411 1.00 95.69 92 LYS A C 1
ATOM 709 O O . LYS A 1 92 ? -9.185 0.758 6.905 1.00 95.69 92 LYS A O 1
ATOM 714 N N . ALA A 1 93 ? -9.360 2.166 8.652 1.00 90.06 93 ALA A N 1
ATOM 715 C CA . ALA A 1 93 ? -8.523 1.363 9.535 1.00 90.06 93 ALA A CA 1
ATOM 716 C C . ALA A 1 93 ? -9.166 -0.019 9.742 1.00 90.06 93 ALA A C 1
ATOM 718 O O . ALA A 1 93 ? -10.372 -0.135 9.984 1.00 90.06 93 ALA A O 1
ATOM 719 N N . GLY A 1 94 ? -8.373 -1.077 9.582 1.00 82.12 94 GLY A N 1
ATOM 720 C CA . GLY A 1 94 ? -8.841 -2.455 9.725 1.00 82.12 94 GLY A CA 1
ATOM 721 C C . GLY A 1 94 ? -8.987 -2.912 11.162 1.00 82.12 94 GLY A C 1
ATOM 722 O O . GLY A 1 94 ? -8.464 -2.294 12.084 1.00 82.12 94 GLY A O 1
ATOM 723 N N . ASN A 1 95 ? -9.671 -4.043 11.340 1.00 78.44 95 ASN A N 1
ATOM 724 C CA . ASN A 1 95 ? -9.713 -4.725 12.629 1.00 78.44 95 ASN A CA 1
ATOM 725 C C . ASN A 1 95 ? -8.276 -4.997 13.098 1.00 78.44 95 ASN A C 1
ATOM 727 O O . ASN A 1 95 ? -7.491 -5.588 12.360 1.00 78.44 95 ASN A O 1
ATOM 731 N N . GLY A 1 96 ? -7.943 -4.541 14.306 1.00 81.81 96 GLY A N 1
ATOM 732 C CA . GLY A 1 96 ? -6.604 -4.674 14.890 1.00 81.81 96 GLY A CA 1
ATOM 733 C C . GLY A 1 96 ? -5.707 -3.442 14.744 1.00 81.81 96 GLY A C 1
ATOM 734 O O . GLY A 1 96 ? -4.719 -3.355 15.467 1.00 81.81 96 GLY A O 1
ATOM 735 N N . LEU A 1 97 ? -6.074 -2.475 13.899 1.00 90.75 97 LEU A N 1
ATOM 736 C CA . LEU A 1 97 ? -5.411 -1.174 13.820 1.00 90.75 97 LEU A CA 1
ATOM 737 C C . LEU A 1 97 ? -6.226 -0.121 14.569 1.00 90.75 97 LEU A C 1
ATOM 739 O O . LEU A 1 97 ? -7.457 -0.189 14.618 1.00 90.75 97 LEU A O 1
ATOM 743 N N . GLY A 1 98 ? -5.550 0.881 15.118 1.00 93.25 98 GLY A N 1
ATOM 744 C CA . GLY A 1 98 ? -6.192 2.175 15.311 1.00 93.25 98 GLY A CA 1
ATOM 745 C C . GLY A 1 98 ? -5.515 3.266 14.513 1.00 93.25 98 GLY A C 1
ATOM 746 O O . GLY A 1 98 ? -4.891 2.999 13.489 1.00 93.25 98 GLY A O 1
ATOM 747 N N . MET A 1 99 ? -5.713 4.499 14.955 1.00 92.75 99 MET A N 1
ATOM 748 C CA . MET A 1 99 ? -5.352 5.683 14.197 1.00 92.75 99 MET A CA 1
ATOM 749 C C . MET A 1 99 ? -4.895 6.796 15.137 1.00 92.75 99 MET A C 1
ATOM 751 O O . MET A 1 99 ? -5.492 6.986 16.197 1.00 92.75 99 MET A O 1
ATOM 755 N N . SER A 1 100 ? -3.850 7.520 14.753 1.00 91.69 100 SER A N 1
ATOM 756 C CA . SER A 1 100 ? -3.443 8.769 15.396 1.00 91.69 100 SER A CA 1
ATOM 757 C C . SER A 1 100 ? -4.433 9.902 15.091 1.00 91.69 100 SER A C 1
ATOM 759 O O . SER A 1 100 ? -5.275 9.801 14.198 1.00 91.69 100 SER A O 1
ATOM 761 N N . SER A 1 101 ? -4.332 11.015 15.819 1.00 89.06 101 SER A N 1
ATOM 762 C CA . SER A 1 101 ? -5.186 12.190 15.592 1.00 89.06 101 SER A CA 1
ATOM 763 C C . SER A 1 101 ? -5.023 12.817 14.203 1.00 89.06 101 SER A C 1
ATOM 765 O O . SER A 1 101 ? -5.972 13.404 13.694 1.00 89.06 101 SER A O 1
ATOM 767 N N . ASP A 1 102 ? -3.849 12.679 13.586 1.00 89.44 102 ASP A N 1
ATOM 768 C CA . ASP A 1 102 ? -3.544 13.172 12.239 1.00 89.44 102 ASP A CA 1
ATOM 769 C C . ASP A 1 102 ? -3.834 12.147 11.130 1.00 89.44 102 ASP A C 1
ATOM 771 O O . ASP A 1 102 ? -3.566 12.418 9.962 1.00 89.44 102 ASP A O 1
ATOM 775 N N . GLY A 1 103 ? -4.411 10.987 11.463 1.00 92.25 103 GLY A N 1
ATOM 776 C CA . GLY A 1 103 ? -4.897 10.030 10.471 1.00 92.25 103 GLY A CA 1
ATOM 777 C C . GLY A 1 103 ? -3.856 9.032 9.961 1.00 92.25 103 GLY A C 1
ATOM 778 O O . GLY A 1 103 ? -3.981 8.574 8.827 1.00 92.25 103 GLY A O 1
ATOM 779 N N . VAL A 1 104 ? -2.838 8.690 10.755 1.00 93.62 104 VAL A N 1
ATOM 780 C CA . VAL A 1 104 ? -1.894 7.588 10.483 1.00 93.62 104 VAL A CA 1
ATOM 781 C C . VAL A 1 104 ? -2.367 6.328 11.196 1.00 93.62 104 VAL A C 1
ATOM 783 O O . VAL A 1 104 ? -2.798 6.388 12.347 1.00 93.62 104 VAL A O 1
ATOM 786 N N . TYR A 1 105 ? -2.297 5.171 10.543 1.00 94.62 105 TYR A N 1
ATOM 787 C CA . TYR A 1 105 ? -2.603 3.899 11.186 1.00 94.62 105 TYR A CA 1
ATOM 788 C C . TYR A 1 105 ? -1.553 3.523 12.233 1.00 94.62 105 TYR A C 1
ATOM 790 O O . TYR A 1 105 ? -0.358 3.736 12.048 1.00 94.62 105 TYR A O 1
ATOM 798 N N . MET A 1 106 ? -2.020 2.888 13.305 1.00 91.31 106 MET A N 1
ATOM 799 C CA . MET A 1 106 ? -1.200 2.401 14.412 1.00 91.31 106 MET A CA 1
ATOM 800 C C . MET A 1 106 ? -1.531 0.937 14.690 1.00 91.31 106 MET A C 1
ATOM 802 O O . MET A 1 106 ? -2.710 0.595 14.843 1.00 91.31 106 MET A O 1
ATOM 806 N N . ASN A 1 107 ? -0.517 0.077 14.792 1.00 88.44 107 ASN A N 1
ATOM 807 C CA . ASN A 1 107 ? -0.697 -1.296 15.273 1.00 88.44 107 ASN A CA 1
ATOM 808 C C . ASN A 1 107 ? -0.474 -1.405 16.796 1.00 88.44 107 ASN A C 1
ATOM 810 O O . ASN A 1 107 ? -0.056 -0.456 17.464 1.00 88.44 107 ASN A O 1
ATOM 814 N N . ASN A 1 108 ? -0.742 -2.590 17.354 1.00 84.38 108 ASN A N 1
ATOM 815 C CA . ASN A 1 108 ? -0.559 -2.865 18.785 1.00 84.38 108 ASN A CA 1
ATOM 816 C C . ASN A 1 108 ? 0.926 -2.979 19.200 1.00 84.38 108 ASN A C 1
ATOM 818 O O . ASN A 1 108 ? 1.201 -3.162 20.385 1.00 84.38 108 ASN A O 1
ATOM 822 N N . GLN A 1 109 ? 1.872 -2.855 18.270 1.00 83.06 109 GLN A N 1
ATOM 823 C CA . GLN A 1 109 ? 3.315 -2.831 18.512 1.00 83.06 109 GLN A CA 1
ATOM 824 C C . GLN A 1 109 ? 3.866 -1.396 18.572 1.00 83.06 109 GLN A C 1
ATOM 826 O O . GLN A 1 109 ? 5.014 -1.204 18.958 1.00 83.06 109 GLN A O 1
ATOM 831 N N . GLY A 1 110 ? 3.042 -0.389 18.249 1.00 83.31 110 GLY A N 1
ATOM 832 C CA . GLY A 1 110 ? 3.455 1.017 18.209 1.00 83.31 110 GLY A CA 1
ATOM 833 C C . GLY A 1 110 ? 4.048 1.448 16.867 1.00 83.31 110 GLY A C 1
ATOM 834 O O . GLY A 1 110 ? 4.545 2.567 16.754 1.00 83.31 110 GLY A O 1
ATOM 835 N N . ASP A 1 111 ? 3.980 0.604 15.837 1.00 86.88 111 ASP A N 1
ATOM 836 C CA . ASP A 1 111 ? 4.407 0.990 14.497 1.00 86.88 111 ASP A CA 1
ATOM 837 C C . ASP A 1 111 ? 3.389 1.943 13.866 1.00 86.88 111 ASP A C 1
ATOM 839 O O . ASP A 1 111 ? 2.172 1.718 13.911 1.00 86.88 111 ASP A O 1
ATOM 843 N N . GLN A 1 112 ? 3.918 2.987 13.234 1.00 89.81 112 GLN A N 1
ATOM 844 C CA . GLN A 1 112 ? 3.181 3.883 12.356 1.00 89.81 112 GLN A CA 1
ATOM 845 C C . GLN A 1 112 ? 3.141 3.290 10.952 1.00 89.81 112 GLN A C 1
ATOM 847 O O . GLN A 1 112 ? 4.184 2.971 10.375 1.00 89.81 112 GLN A O 1
ATOM 852 N N . ILE A 1 113 ? 1.940 3.165 10.397 1.00 92.38 113 ILE A N 1
ATOM 853 C CA . ILE A 1 113 ? 1.691 2.491 9.123 1.00 92.38 113 ILE A CA 1
ATOM 854 C C . ILE A 1 113 ? 1.094 3.501 8.136 1.00 92.38 113 ILE A C 1
ATOM 856 O O . ILE A 1 113 ? 0.013 4.052 8.359 1.00 92.38 113 ILE A O 1
ATOM 860 N N . ALA A 1 114 ? 1.788 3.753 7.028 1.00 93.31 114 ALA A N 1
ATOM 861 C CA . ALA A 1 114 ? 1.329 4.674 5.986 1.00 93.31 114 ALA A CA 1
ATOM 862 C C . ALA A 1 114 ? 0.338 4.025 5.017 1.00 93.31 114 ALA A C 1
ATOM 864 O O . ALA A 1 114 ? -0.617 4.665 4.574 1.00 93.31 114 ALA A O 1
ATOM 865 N N . GLY A 1 115 ? 0.548 2.747 4.728 1.00 94.69 115 GLY A N 1
ATOM 866 C CA . GLY A 1 115 ? -0.273 1.940 3.846 1.00 94.69 115 GLY A CA 1
ATOM 867 C C . GLY A 1 115 ? -0.178 0.469 4.226 1.00 94.69 115 GLY A C 1
ATOM 868 O O . GLY A 1 115 ? 0.656 0.072 5.044 1.00 94.69 115 GLY A O 1
ATOM 869 N N . LEU A 1 116 ? -1.096 -0.331 3.702 1.00 94.75 116 LEU A N 1
ATOM 870 C CA . LEU A 1 116 ? -1.016 -1.779 3.788 1.00 94.75 116 LEU A CA 1
ATOM 871 C C . LEU A 1 116 ? -1.726 -2.437 2.614 1.00 94.75 116 LEU A C 1
ATOM 873 O O . LEU A 1 116 ? -2.750 -1.946 2.124 1.00 94.75 116 LEU A O 1
ATOM 877 N N . THR A 1 117 ? -1.252 -3.629 2.279 1.00 94.56 117 THR A N 1
ATOM 878 C CA . THR A 1 117 ? -1.901 -4.530 1.336 1.00 94.56 117 THR A CA 1
ATOM 879 C C . THR A 1 117 ? -2.252 -5.820 2.054 1.00 94.56 117 THR A C 1
ATOM 881 O O . THR A 1 117 ? -1.386 -6.543 2.553 1.00 94.56 117 THR A O 1
ATOM 884 N N . LYS A 1 118 ? -3.547 -6.130 2.101 1.00 92.94 118 LYS A N 1
ATOM 885 C CA . LYS A 1 118 ? -4.039 -7.445 2.511 1.00 92.94 118 LYS A CA 1
ATOM 886 C C . LYS A 1 118 ? -4.135 -8.344 1.297 1.00 92.94 118 LYS A C 1
ATOM 888 O O . LYS A 1 118 ? -4.742 -7.949 0.310 1.00 92.94 118 LYS A O 1
ATOM 893 N N . ARG A 1 119 ? -3.597 -9.552 1.392 1.00 91.25 119 ARG A N 1
ATOM 894 C CA . ARG A 1 119 ? -3.670 -10.604 0.377 1.00 91.25 119 ARG A CA 1
ATOM 895 C C . ARG A 1 119 ? -4.550 -11.721 0.912 1.00 91.25 119 ARG A C 1
ATOM 897 O O . ARG A 1 119 ? -4.381 -12.112 2.062 1.00 91.25 119 ARG A O 1
ATOM 904 N N . TYR A 1 120 ? -5.476 -12.218 0.105 1.00 89.19 120 TYR A N 1
ATOM 905 C CA . TYR A 1 120 ? -6.392 -13.287 0.493 1.00 89.19 120 TYR A CA 1
ATOM 906 C C . TYR A 1 120 ? -6.092 -14.555 -0.294 1.00 89.19 120 TYR A C 1
ATOM 908 O O . TYR A 1 120 ? -5.794 -14.476 -1.484 1.00 89.19 120 TYR A O 1
ATOM 916 N N . THR A 1 121 ? -6.281 -15.727 0.314 1.00 82.81 121 THR A N 1
ATOM 917 C CA . THR A 1 121 ? -6.074 -17.030 -0.354 1.00 82.81 121 THR A CA 1
ATOM 918 C C . THR A 1 121 ? -6.914 -17.245 -1.615 1.00 82.81 121 THR A C 1
ATOM 920 O O . THR A 1 121 ? -6.611 -18.124 -2.421 1.00 82.81 121 THR A O 1
ATOM 923 N N . THR A 1 122 ? -7.938 -16.417 -1.826 1.00 81.56 122 THR A N 1
ATOM 924 C CA . THR A 1 122 ? -8.747 -16.337 -3.049 1.00 81.56 122 THR A CA 1
ATOM 925 C C . THR A 1 122 ? -8.041 -15.642 -4.220 1.00 81.56 122 THR A C 1
ATOM 927 O O . THR A 1 122 ? -8.626 -15.535 -5.297 1.00 81.56 122 THR A O 1
ATOM 930 N N . GLY A 1 123 ? -6.813 -15.150 -4.032 1.00 83.06 123 GLY A N 1
ATOM 931 C CA . GLY A 1 123 ? -6.060 -14.393 -5.035 1.00 83.06 123 GLY A CA 1
ATOM 932 C C . GLY A 1 123 ? -6.450 -12.914 -5.117 1.00 83.06 123 GLY A C 1
ATOM 933 O O . GLY A 1 123 ? -6.043 -12.228 -6.049 1.00 83.06 123 GLY A O 1
ATOM 934 N N . LYS A 1 124 ? -7.258 -12.415 -4.173 1.00 91.88 124 LYS A N 1
ATOM 935 C CA . LYS A 1 124 ? -7.661 -11.004 -4.100 1.00 91.88 124 LYS A CA 1
ATOM 936 C C . LYS A 1 124 ? -6.749 -10.205 -3.184 1.00 91.88 124 LYS A C 1
ATOM 938 O O . LYS A 1 124 ? -6.135 -10.763 -2.271 1.00 91.88 124 LYS A O 1
ATOM 943 N N . THR A 1 125 ? -6.716 -8.893 -3.388 1.00 93.56 125 THR A N 1
ATOM 944 C CA . THR A 1 125 ? -6.013 -7.966 -2.501 1.00 93.56 125 THR A CA 1
ATOM 945 C C . THR A 1 125 ? -6.859 -6.769 -2.114 1.00 93.56 125 THR A C 1
ATOM 947 O O . THR A 1 125 ? -7.531 -6.202 -2.965 1.00 93.56 125 THR A O 1
ATOM 950 N N . SER A 1 126 ? -6.729 -6.305 -0.874 1.00 95.19 126 SER A N 1
ATOM 951 C CA . SER A 1 126 ? -7.270 -5.016 -0.441 1.00 95.19 126 SER A CA 1
ATOM 952 C C . SER A 1 126 ? -6.129 -4.064 -0.114 1.00 95.19 126 SER A C 1
ATOM 954 O O . SER A 1 126 ? -5.282 -4.381 0.720 1.00 95.19 126 SER A O 1
ATOM 956 N N . ILE A 1 127 ? -6.147 -2.887 -0.731 1.00 96.44 127 ILE A N 1
ATOM 957 C CA . ILE A 1 127 ? -5.205 -1.802 -0.467 1.00 96.44 127 ILE A CA 1
ATOM 958 C C . ILE A 1 127 ? -5.835 -0.841 0.527 1.00 96.44 127 ILE A C 1
ATOM 960 O O . ILE A 1 127 ? -7.002 -0.449 0.387 1.00 96.44 127 ILE A O 1
ATOM 964 N N . ARG A 1 128 ? -5.052 -0.433 1.527 1.00 96.88 128 ARG A N 1
ATOM 965 C CA . ARG A 1 128 ? -5.442 0.650 2.420 1.00 96.88 128 ARG A CA 1
ATOM 966 C C . ARG A 1 128 ? -4.351 1.673 2.576 1.00 96.88 128 ARG A C 1
ATOM 968 O O . ARG A 1 128 ? -3.208 1.316 2.817 1.00 96.88 128 ARG A O 1
ATOM 975 N N . ILE A 1 129 ? -4.737 2.937 2.495 1.00 97.19 129 ILE A N 1
ATOM 976 C CA . ILE A 1 129 ? -3.831 4.071 2.638 1.00 97.19 129 ILE A CA 1
ATOM 977 C C . ILE A 1 129 ? -4.321 4.901 3.812 1.00 97.19 129 ILE A C 1
ATOM 979 O O . ILE A 1 129 ? -5.496 5.271 3.867 1.00 97.19 129 ILE A O 1
ATOM 983 N N . SER A 1 130 ? -3.424 5.187 4.752 1.00 95.62 130 SER A N 1
ATOM 984 C CA . SER A 1 130 ? -3.735 6.027 5.902 1.00 95.62 130 SER A CA 1
ATOM 985 C C . SER A 1 130 ? -4.341 7.356 5.439 1.00 95.62 130 SER A C 1
ATOM 987 O O . SER A 1 130 ? -3.797 7.976 4.519 1.00 95.62 130 SER A O 1
ATOM 989 N N . PRO A 1 131 ? -5.430 7.830 6.072 1.00 95.31 131 PRO A N 1
ATOM 990 C CA . PRO A 1 131 ? -6.099 9.074 5.697 1.00 95.31 131 PRO A CA 1
ATOM 991 C C . PRO A 1 131 ? -5.150 10.261 5.546 1.00 95.31 131 PRO A C 1
ATOM 993 O O . PRO A 1 131 ? -5.316 11.042 4.614 1.00 95.31 131 PRO A O 1
ATOM 996 N N . LYS A 1 132 ? -4.120 10.354 6.400 1.00 93.75 132 LYS A N 1
ATOM 997 C CA . LYS A 1 132 ? -3.077 11.383 6.307 1.00 93.75 132 LYS A CA 1
ATOM 998 C C . LYS A 1 132 ? -2.448 11.471 4.919 1.00 93.75 132 LYS A C 1
ATOM 1000 O O . LYS A 1 132 ? -2.135 12.563 4.472 1.00 93.75 132 LYS A O 1
ATOM 1005 N N . TYR A 1 133 ? -2.242 10.348 4.248 1.00 93.62 133 TYR A N 1
ATOM 1006 C CA . TYR A 1 133 ? -1.536 10.293 2.969 1.00 93.62 133 TYR A CA 1
ATOM 1007 C C . TYR A 1 133 ? -2.490 10.171 1.782 1.00 93.62 133 TYR A C 1
ATOM 1009 O O . TYR A 1 133 ? -2.165 10.591 0.675 1.00 93.62 133 TYR A O 1
ATOM 1017 N N . ALA A 1 134 ? -3.698 9.661 2.021 1.00 92.00 134 ALA A N 1
ATOM 1018 C CA . ALA A 1 134 ? -4.723 9.518 0.999 1.00 92.00 134 ALA A CA 1
ATOM 1019 C C . ALA A 1 134 ? -5.227 10.859 0.443 1.00 92.00 134 ALA A C 1
ATOM 1021 O O . ALA A 1 134 ? -5.599 10.903 -0.724 1.00 92.00 134 ALA A O 1
ATOM 1022 N N . VAL A 1 135 ? -5.214 11.942 1.234 1.00 84.62 135 VAL A N 1
ATOM 1023 C CA . VAL A 1 135 ? -5.822 13.237 0.842 1.00 84.62 135 VAL A CA 1
ATOM 1024 C C . VAL A 1 135 ? -4.876 14.443 0.894 1.00 84.62 135 VAL A C 1
ATOM 1026 O O . VAL A 1 135 ? -5.294 15.549 0.575 1.00 84.62 135 VAL A O 1
ATOM 1029 N N . ASN A 1 136 ? -3.618 14.259 1.306 1.00 83.75 136 ASN A N 1
ATOM 1030 C CA . ASN A 1 136 ? -2.646 15.354 1.407 1.00 83.75 136 ASN A CA 1
ATOM 1031 C C . ASN A 1 136 ? -1.595 15.275 0.281 1.00 83.75 136 ASN A C 1
ATOM 1033 O O . ASN A 1 136 ? -1.926 14.955 -0.863 1.00 83.75 136 ASN A O 1
ATOM 1037 N N . ASP A 1 137 ? -0.337 15.586 0.609 1.00 92.62 137 ASP A N 1
ATOM 1038 C CA . ASP A 1 137 ? 0.776 15.775 -0.320 1.00 92.62 137 ASP A CA 1
ATOM 1039 C C . ASP A 1 137 ? 0.848 14.711 -1.428 1.00 92.62 137 ASP A C 1
ATOM 1041 O O . ASP A 1 137 ? 0.672 13.508 -1.209 1.00 92.62 137 ASP A O 1
ATOM 1045 N N . ILE A 1 138 ? 1.085 15.178 -2.655 1.00 94.69 138 ILE A N 1
ATOM 1046 C CA . ILE A 1 138 ? 1.072 14.321 -3.838 1.00 94.69 138 ILE A CA 1
ATOM 1047 C C . ILE A 1 138 ? 2.288 13.401 -3.919 1.00 94.69 138 ILE A C 1
ATOM 1049 O O . ILE A 1 138 ? 2.174 12.292 -4.440 1.00 94.69 138 ILE A O 1
ATOM 1053 N N . ILE A 1 139 ? 3.440 13.824 -3.398 1.00 93.88 139 ILE A N 1
ATOM 1054 C CA . ILE A 1 139 ? 4.647 13.000 -3.401 1.00 93.88 139 ILE A CA 1
ATOM 1055 C C . ILE A 1 139 ? 4.502 11.877 -2.377 1.00 93.88 139 ILE A C 1
ATOM 1057 O O . ILE A 1 139 ? 4.754 10.722 -2.725 1.00 93.88 139 ILE A O 1
ATOM 1061 N N . ASP A 1 140 ? 4.022 12.185 -1.170 1.00 93.38 140 ASP A N 1
ATOM 1062 C CA . ASP A 1 140 ? 3.690 11.180 -0.157 1.00 93.38 140 ASP A CA 1
ATOM 1063 C C . ASP A 1 140 ? 2.667 10.177 -0.691 1.00 93.38 140 ASP A C 1
ATOM 1065 O O . ASP A 1 140 ? 2.891 8.966 -0.639 1.00 93.38 140 ASP A O 1
ATOM 1069 N N . PHE A 1 141 ? 1.570 10.672 -1.269 1.00 96.31 141 PHE A N 1
ATOM 1070 C CA . PHE A 1 141 ? 0.552 9.807 -1.850 1.00 96.31 141 PHE A CA 1
ATOM 1071 C C . PHE A 1 141 ? 1.137 8.867 -2.892 1.00 96.31 141 PHE A C 1
ATOM 1073 O O . PHE A 1 141 ? 0.928 7.660 -2.801 1.00 96.31 141 PHE A O 1
ATOM 1080 N N . LYS A 1 142 ? 1.902 9.395 -3.855 1.00 96.19 142 LYS A N 1
ATOM 1081 C CA . LYS A 1 142 ? 2.503 8.568 -4.902 1.00 96.19 142 LYS A CA 1
ATOM 1082 C C . LYS A 1 142 ? 3.427 7.518 -4.309 1.00 96.19 142 LYS A C 1
ATOM 1084 O O . LYS A 1 142 ? 3.304 6.349 -4.661 1.00 96.19 142 LYS A O 1
ATOM 1089 N N . ALA A 1 143 ? 4.302 7.916 -3.387 1.00 94.31 143 ALA A N 1
ATOM 1090 C CA . ALA A 1 143 ? 5.279 7.026 -2.776 1.00 94.31 143 ALA A CA 1
ATOM 1091 C C . ALA A 1 143 ? 4.621 5.868 -2.013 1.00 94.31 143 ALA A C 1
ATOM 1093 O O . ALA A 1 143 ? 5.144 4.754 -2.050 1.00 94.31 143 ALA A O 1
ATOM 1094 N N . ILE A 1 144 ? 3.490 6.118 -1.348 1.00 95.19 144 ILE A N 1
ATOM 1095 C CA . ILE A 1 144 ? 2.780 5.135 -0.519 1.00 95.19 144 ILE A CA 1
ATOM 1096 C C . ILE A 1 144 ? 1.804 4.307 -1.357 1.00 95.19 144 ILE A C 1
ATOM 1098 O O . ILE A 1 144 ? 1.830 3.084 -1.304 1.00 95.19 144 ILE A O 1
ATOM 1102 N N . ALA A 1 145 ? 0.971 4.935 -2.183 1.00 96.94 145 ALA A N 1
ATOM 1103 C CA . ALA A 1 145 ? 0.018 4.215 -3.020 1.00 96.94 145 ALA A CA 1
ATOM 1104 C C . ALA A 1 145 ? 0.721 3.320 -4.049 1.00 96.94 145 ALA A C 1
ATOM 1106 O O . ALA A 1 145 ? 0.342 2.162 -4.211 1.00 96.94 145 ALA A O 1
ATOM 1107 N N . GLY A 1 146 ? 1.786 3.806 -4.695 1.00 96.25 146 GLY A N 1
ATOM 1108 C CA . GLY A 1 146 ? 2.553 2.981 -5.625 1.00 96.25 146 GLY A CA 1
ATOM 1109 C C . GLY A 1 146 ? 3.296 1.828 -4.936 1.00 96.25 146 GLY A C 1
ATOM 1110 O O . GLY A 1 146 ? 3.421 0.762 -5.531 1.00 96.25 146 GLY A O 1
ATOM 1111 N N . HIS A 1 147 ? 3.700 1.986 -3.668 1.00 96.19 147 HIS A N 1
ATOM 1112 C CA . HIS A 1 147 ? 4.239 0.891 -2.850 1.00 96.19 147 HIS A CA 1
ATOM 1113 C C . HIS A 1 147 ? 3.214 -0.239 -2.692 1.00 96.19 147 HIS A C 1
ATOM 1115 O O . HIS A 1 147 ? 3.493 -1.392 -3.015 1.00 96.19 147 HIS A O 1
ATOM 1121 N N . GLU A 1 148 ? 1.991 0.096 -2.282 1.00 96.81 148 GLU A N 1
ATOM 1122 C CA . GLU A 1 148 ? 0.922 -0.895 -2.115 1.00 96.81 148 GLU A CA 1
ATOM 1123 C C . GLU A 1 148 ? 0.475 -1.517 -3.448 1.00 96.81 148 GLU A C 1
ATOM 1125 O O . GLU A 1 148 ? 0.207 -2.718 -3.532 1.00 96.81 148 GLU A O 1
ATOM 1130 N N . LEU A 1 149 ? 0.464 -0.736 -4.532 1.00 97.19 149 LEU A N 1
ATOM 1131 C CA . LEU A 1 149 ? 0.171 -1.246 -5.875 1.00 97.19 149 LEU A CA 1
ATOM 1132 C C . LEU A 1 149 ? 1.195 -2.280 -6.350 1.00 97.19 149 LEU A C 1
ATOM 1134 O O . LEU A 1 149 ? 0.821 -3.236 -7.029 1.00 97.19 149 LEU A O 1
ATOM 1138 N N . ILE A 1 150 ? 2.466 -2.137 -5.968 1.00 95.56 150 ILE A N 1
ATOM 1139 C CA . ILE A 1 150 ? 3.507 -3.129 -6.263 1.00 95.56 150 ILE A CA 1
ATOM 1140 C C . ILE A 1 150 ? 3.191 -4.463 -5.580 1.00 95.56 150 ILE A C 1
ATOM 1142 O O . ILE A 1 150 ? 3.309 -5.512 -6.217 1.00 95.56 150 ILE A O 1
ATOM 1146 N N . HIS A 1 151 ? 2.721 -4.446 -4.330 1.00 94.69 151 HIS A N 1
ATOM 1147 C CA . HIS A 1 151 ? 2.289 -5.665 -3.641 1.00 94.69 151 HIS A CA 1
ATOM 1148 C C . HIS A 1 151 ? 1.088 -6.321 -4.318 1.00 94.69 151 HIS A C 1
ATOM 1150 O O . HIS A 1 151 ? 1.102 -7.537 -4.535 1.00 94.69 151 HIS A O 1
ATOM 1156 N N . ALA A 1 152 ? 0.077 -5.534 -4.695 1.00 94.88 152 ALA A N 1
ATOM 1157 C CA . ALA A 1 152 ? -1.080 -6.045 -5.424 1.00 94.88 152 ALA A CA 1
ATOM 1158 C C . ALA A 1 152 ? -0.669 -6.671 -6.768 1.00 94.88 152 ALA A C 1
ATOM 1160 O O . ALA A 1 152 ? -1.024 -7.817 -7.055 1.00 94.88 152 ALA A O 1
ATOM 1161 N N . TYR A 1 153 ? 0.166 -5.974 -7.545 1.00 95.19 153 TYR A N 1
ATOM 1162 C CA . TYR A 1 153 ? 0.697 -6.474 -8.812 1.00 95.19 153 TYR A CA 1
ATOM 1163 C C . TYR A 1 153 ? 1.471 -7.784 -8.634 1.00 95.19 153 TYR A C 1
ATOM 1165 O O . TYR A 1 153 ? 1.199 -8.761 -9.336 1.00 95.19 153 TYR A O 1
ATOM 1173 N N . HIS A 1 154 ? 2.425 -7.837 -7.702 1.00 94.38 154 HIS A N 1
ATOM 1174 C CA . HIS A 1 154 ? 3.229 -9.037 -7.479 1.00 94.38 154 HIS A CA 1
ATOM 1175 C C . HIS A 1 154 ? 2.391 -10.211 -7.009 1.00 94.38 154 HIS A C 1
ATOM 1177 O O . HIS A 1 154 ? 2.607 -11.330 -7.472 1.00 94.38 154 HIS A O 1
ATOM 1183 N N . TYR A 1 155 ? 1.425 -9.979 -6.123 1.00 93.44 155 TYR A N 1
ATOM 1184 C CA . TYR A 1 155 ? 0.561 -11.056 -5.673 1.00 93.44 155 TYR A CA 1
ATOM 1185 C C . TYR A 1 155 ? -0.301 -11.602 -6.810 1.00 93.44 155 TYR A C 1
ATOM 1187 O O . TYR A 1 155 ? -0.346 -12.813 -7.014 1.00 93.44 155 TYR A O 1
ATOM 1195 N N . ASN A 1 156 ? -0.898 -10.720 -7.612 1.00 92.75 156 ASN A N 1
ATOM 1196 C CA . ASN A 1 156 ? -1.674 -11.110 -8.785 1.00 92.75 156 ASN A CA 1
ATOM 1197 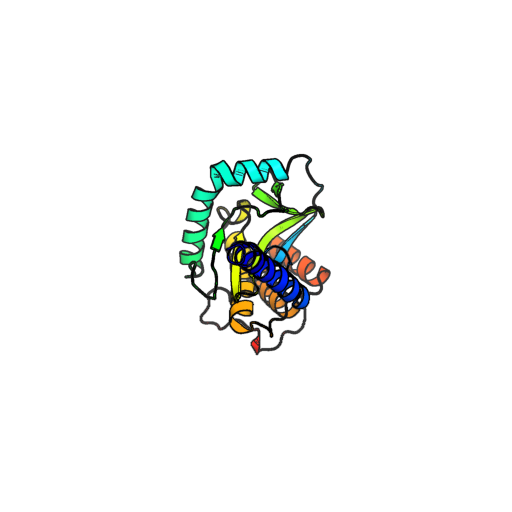C C . ASN A 1 156 ? -0.825 -11.826 -9.850 1.00 92.75 156 ASN A C 1
ATOM 1199 O O . ASN A 1 156 ? -1.309 -12.730 -10.524 1.00 92.75 156 ASN A O 1
ATOM 1203 N N . THR A 1 157 ? 0.444 -11.440 -9.994 1.00 92.81 157 THR A N 1
ATOM 1204 C CA . THR A 1 157 ? 1.358 -12.000 -11.001 1.00 92.81 157 THR A CA 1
ATOM 1205 C C . THR A 1 157 ? 1.927 -13.353 -10.584 1.00 92.81 157 THR A C 1
ATOM 1207 O O . THR A 1 157 ? 2.037 -14.258 -11.409 1.00 92.81 157 THR A O 1
ATOM 1210 N N . PHE A 1 158 ? 2.319 -13.501 -9.318 1.00 90.75 158 PHE A N 1
ATOM 1211 C CA . PHE A 1 158 ? 3.048 -14.681 -8.850 1.00 90.75 158 PHE A CA 1
ATOM 1212 C C . PHE A 1 158 ? 2.184 -15.675 -8.080 1.00 90.75 158 PHE A C 1
ATOM 1214 O O . PHE A 1 158 ? 2.565 -16.842 -7.988 1.00 90.75 158 PHE A O 1
ATOM 1221 N N . GLY A 1 159 ? 1.040 -15.258 -7.531 1.00 87.56 159 GLY A N 1
ATOM 1222 C CA . GLY A 1 159 ? 0.156 -16.117 -6.748 1.00 87.56 159 GLY A CA 1
ATOM 1223 C C . GLY A 1 159 ? 0.920 -16.871 -5.658 1.00 87.56 159 GLY A C 1
ATOM 1224 O O . GLY A 1 159 ? 1.518 -16.272 -4.768 1.00 87.56 159 GLY A O 1
ATOM 1225 N N . THR A 1 160 ? 0.950 -18.202 -5.749 1.00 82.38 160 THR A N 1
ATOM 1226 C CA . THR A 1 160 ? 1.667 -19.069 -4.796 1.00 82.38 160 THR A CA 1
ATOM 1227 C C . THR A 1 160 ? 3.190 -18.944 -4.853 1.00 82.38 160 THR A C 1
ATOM 1229 O O . THR A 1 160 ? 3.853 -19.347 -3.907 1.00 82.38 160 THR A O 1
ATOM 1232 N N . ALA A 1 161 ? 3.753 -18.411 -5.940 1.00 88.12 161 ALA A N 1
ATOM 1233 C CA . ALA A 1 161 ? 5.183 -18.135 -6.073 1.00 88.12 161 ALA A CA 1
ATOM 1234 C C . ALA A 1 161 ? 5.570 -16.730 -5.573 1.00 88.12 161 ALA A C 1
ATOM 1236 O O . ALA A 1 161 ? 6.700 -16.300 -5.799 1.00 88.12 161 ALA A O 1
ATOM 1237 N N . TYR A 1 162 ? 4.638 -15.994 -4.955 1.00 90.00 162 TYR A N 1
ATOM 1238 C CA . TYR A 1 162 ? 4.904 -14.688 -4.359 1.00 90.00 162 TYR A CA 1
ATOM 1239 C C . TYR A 1 162 ? 5.986 -14.784 -3.278 1.00 90.00 162 TYR A C 1
ATOM 1241 O O . TYR A 1 162 ? 5.967 -15.687 -2.445 1.00 90.00 162 TYR A O 1
ATOM 1249 N N . ASP A 1 163 ? 6.888 -13.803 -3.271 1.00 90.50 163 ASP A N 1
ATOM 1250 C CA . ASP A 1 163 ? 7.924 -13.660 -2.250 1.00 90.50 163 ASP A CA 1
ATOM 1251 C C . ASP A 1 163 ? 7.802 -12.259 -1.656 1.00 90.50 163 ASP A C 1
ATOM 1253 O O . ASP A 1 163 ? 7.900 -11.257 -2.377 1.00 90.50 163 ASP A O 1
ATOM 1257 N N . ALA A 1 164 ? 7.534 -12.203 -0.351 1.00 90.06 164 ALA A N 1
ATOM 1258 C CA . ALA A 1 164 ? 7.323 -10.948 0.351 1.00 90.06 164 ALA A CA 1
ATOM 1259 C C . ALA A 1 164 ? 8.583 -10.082 0.320 1.00 90.06 164 ALA A C 1
ATOM 1261 O O . ALA A 1 164 ? 8.499 -8.915 -0.043 1.00 90.06 164 ALA A O 1
ATOM 1262 N N . SER A 1 165 ? 9.752 -10.658 0.598 1.00 90.00 165 SER A N 1
ATOM 1263 C CA . SER A 1 165 ? 11.017 -9.924 0.667 1.00 90.00 165 SER A CA 1
ATOM 1264 C C . SER A 1 165 ? 11.364 -9.273 -0.669 1.00 90.00 165 SER A C 1
ATOM 1266 O O . SER A 1 165 ? 11.747 -8.104 -0.702 1.00 90.00 165 SER A O 1
ATOM 1268 N N . PHE A 1 166 ? 11.184 -9.983 -1.788 1.00 94.31 166 PHE A N 1
ATOM 1269 C CA . PHE A 1 166 ? 11.390 -9.388 -3.112 1.00 94.31 166 PHE A CA 1
ATOM 1270 C C . PHE A 1 166 ? 10.363 -8.299 -3.424 1.00 94.31 166 PHE A C 1
ATOM 1272 O O . PHE A 1 166 ? 10.740 -7.253 -3.953 1.00 94.31 166 PHE A O 1
ATOM 1279 N N . SER A 1 167 ? 9.090 -8.507 -3.074 1.00 94.62 167 SER A N 1
ATOM 1280 C CA . SER A 1 167 ? 8.046 -7.507 -3.307 1.00 94.62 167 SER A CA 1
ATOM 1281 C C . SER A 1 167 ? 8.281 -6.224 -2.513 1.00 94.62 167 SER A C 1
ATOM 1283 O O . SER A 1 167 ? 8.291 -5.147 -3.105 1.00 94.62 167 SER A O 1
ATOM 1285 N N . GLU A 1 168 ? 8.527 -6.342 -1.207 1.00 93.00 168 GLU A N 1
ATOM 1286 C CA . GLU A 1 168 ? 8.885 -5.231 -0.314 1.00 93.00 168 GLU A CA 1
ATOM 1287 C C . GLU A 1 168 ? 10.108 -4.489 -0.861 1.00 93.00 168 GLU A C 1
ATOM 1289 O O . GLU A 1 168 ? 10.134 -3.263 -0.940 1.00 93.00 168 GLU A O 1
ATOM 1294 N N . SER A 1 169 ? 11.113 -5.227 -1.338 1.00 93.50 169 SER A N 1
ATOM 1295 C CA . SER A 1 169 ? 12.338 -4.624 -1.849 1.00 93.50 169 SER A CA 1
ATOM 1296 C C . SER A 1 169 ? 12.137 -3.790 -3.114 1.00 93.50 169 SER A C 1
ATOM 1298 O O . SER A 1 169 ? 12.809 -2.776 -3.309 1.00 93.50 169 SER A O 1
ATOM 1300 N N . VAL A 1 170 ? 11.210 -4.175 -3.986 1.00 95.81 170 VAL A N 1
ATOM 1301 C CA . VAL A 1 170 ? 10.826 -3.362 -5.151 1.00 95.81 170 VAL A CA 1
ATOM 1302 C C . VAL A 1 170 ? 9.976 -2.170 -4.715 1.00 95.81 170 VAL A C 1
ATOM 1304 O O . VAL A 1 170 ? 10.209 -1.052 -5.177 1.00 95.81 170 VAL A O 1
ATOM 1307 N N . ALA A 1 171 ? 9.043 -2.388 -3.790 1.00 94.50 171 ALA A N 1
ATOM 1308 C CA . ALA A 1 171 ? 8.128 -1.370 -3.292 1.00 94.50 171 ALA A CA 1
ATOM 1309 C C . ALA A 1 171 ? 8.864 -0.233 -2.559 1.00 94.50 171 ALA A C 1
ATOM 1311 O O . ALA A 1 171 ? 8.668 0.942 -2.874 1.00 94.50 171 ALA A O 1
ATOM 1312 N N . TYR A 1 172 ? 9.808 -0.551 -1.668 1.00 92.44 172 TYR A N 1
ATOM 1313 C CA . TYR A 1 172 ? 10.638 0.451 -0.991 1.00 92.44 172 TYR A CA 1
ATOM 1314 C C . TYR A 1 172 ? 11.504 1.252 -1.963 1.00 92.44 172 TYR A C 1
ATOM 1316 O O . TYR A 1 172 ? 11.648 2.466 -1.806 1.00 92.44 172 TYR A O 1
ATOM 1324 N N . ARG A 1 173 ? 12.069 0.610 -2.991 1.00 94.94 173 ARG A N 1
ATOM 1325 C CA . ARG A 1 173 ? 12.859 1.320 -4.005 1.00 94.94 173 ARG A CA 1
ATOM 1326 C C . ARG A 1 173 ? 12.017 2.286 -4.824 1.00 94.94 173 ARG A C 1
ATOM 1328 O O . ARG A 1 173 ? 12.476 3.392 -5.110 1.00 94.94 173 ARG A O 1
ATOM 1335 N N . TYR A 1 174 ? 10.780 1.912 -5.127 1.00 95.88 174 TYR A N 1
ATOM 1336 C CA . TYR A 1 174 ? 9.808 2.813 -5.727 1.00 95.88 174 TYR A CA 1
ATOM 1337 C C . TYR A 1 174 ? 9.488 4.017 -4.842 1.00 95.88 174 TYR A C 1
ATOM 1339 O O . TYR A 1 174 ? 9.576 5.152 -5.321 1.00 95.88 174 TYR A O 1
ATOM 1347 N N . SER A 1 175 ? 9.189 3.809 -3.558 1.00 93.81 175 SER A N 1
ATOM 1348 C CA . SER A 1 175 ? 8.919 4.916 -2.634 1.00 93.81 175 SER A CA 1
ATOM 1349 C C . SER A 1 175 ? 10.124 5.858 -2.525 1.00 93.81 175 SER A C 1
ATOM 1351 O O . SER A 1 175 ? 9.969 7.071 -2.653 1.00 93.81 175 SER A O 1
ATOM 1353 N N . VAL A 1 176 ? 11.342 5.316 -2.381 1.00 92.69 176 VAL A N 1
ATOM 1354 C CA . VAL A 1 176 ? 12.586 6.108 -2.346 1.00 92.69 176 VAL A CA 1
ATOM 1355 C C . VAL A 1 176 ? 12.777 6.902 -3.642 1.00 92.69 176 VAL A C 1
ATOM 1357 O O . VAL A 1 176 ? 13.007 8.108 -3.585 1.00 92.69 176 VAL A O 1
ATOM 1360 N N . SER A 1 177 ? 12.638 6.261 -4.807 1.00 95.12 177 SER A N 1
ATOM 1361 C CA . SER A 1 177 ? 12.768 6.909 -6.123 1.00 95.12 177 SER A CA 1
ATOM 1362 C C . SER A 1 177 ? 11.742 8.034 -6.307 1.00 95.12 177 SER A C 1
ATOM 1364 O O . SER A 1 177 ? 12.077 9.118 -6.786 1.00 95.12 177 SER A O 1
ATOM 1366 N N . THR A 1 178 ? 10.507 7.821 -5.853 1.00 94.81 178 THR A N 1
ATOM 1367 C CA . THR A 1 178 ? 9.436 8.826 -5.890 1.00 94.81 178 THR A CA 1
ATOM 1368 C C . THR A 1 178 ? 9.777 10.047 -5.038 1.00 94.81 178 THR A C 1
ATOM 1370 O O . THR A 1 178 ? 9.677 11.174 -5.524 1.00 94.81 178 THR A O 1
ATOM 1373 N N . TYR A 1 179 ? 10.268 9.846 -3.812 1.00 92.25 179 TYR A N 1
ATOM 1374 C CA . TYR A 1 179 ? 10.710 10.950 -2.960 1.00 92.25 179 TYR A CA 1
ATOM 1375 C C . TYR A 1 179 ? 11.912 11.707 -3.534 1.00 92.25 179 TYR A C 1
ATOM 1377 O O . TYR A 1 179 ? 11.926 12.936 -3.488 1.00 92.25 179 TYR A O 1
ATOM 1385 N N . VAL A 1 180 ? 12.887 11.008 -4.129 1.00 94.12 180 VAL A N 1
ATOM 1386 C CA . VAL A 1 180 ? 14.032 11.643 -4.806 1.00 94.12 180 VAL A CA 1
ATOM 1387 C C . VAL A 1 180 ? 13.567 12.504 -5.982 1.00 94.12 180 VAL A C 1
ATOM 1389 O O . VAL A 1 180 ? 13.969 13.660 -6.084 1.00 94.12 180 VAL A O 1
ATOM 1392 N N . ARG A 1 181 ? 12.676 11.987 -6.840 1.00 94.56 181 ARG A N 1
ATOM 1393 C CA . ARG A 1 181 ? 12.101 12.742 -7.973 1.00 94.56 181 ARG A CA 1
ATOM 1394 C C . ARG A 1 181 ? 11.312 13.971 -7.515 1.00 94.56 181 ARG A C 1
ATOM 1396 O O . ARG A 1 181 ? 11.293 14.974 -8.219 1.00 94.56 181 ARG A O 1
ATOM 1403 N N . GLY A 1 182 ? 10.689 13.897 -6.340 1.00 92.19 182 GLY A N 1
ATOM 1404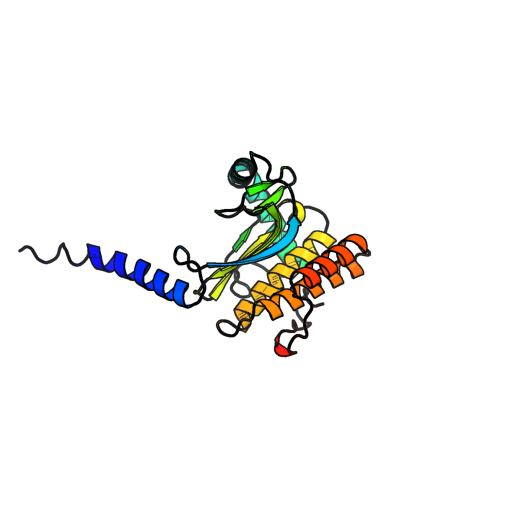 C CA . GLY A 1 182 ? 10.003 15.013 -5.689 1.00 92.19 182 GLY A CA 1
ATOM 1405 C C . GLY A 1 182 ? 10.912 15.959 -4.893 1.00 92.19 182 GLY A C 1
ATOM 1406 O O . GLY A 1 182 ? 10.392 16.811 -4.184 1.00 92.19 182 GLY A O 1
ATOM 1407 N N . ASN A 1 183 ? 12.244 15.811 -4.956 1.00 94.62 183 ASN A N 1
ATOM 1408 C CA . ASN A 1 183 ? 13.225 16.560 -4.152 1.00 94.62 183 ASN A CA 1
ATOM 1409 C C . ASN A 1 183 ? 13.044 16.444 -2.622 1.00 94.62 183 ASN A C 1
ATOM 1411 O O . ASN A 1 183 ? 13.598 17.239 -1.860 1.00 94.62 183 ASN A O 1
ATOM 1415 N N . SER A 1 184 ? 12.326 15.425 -2.147 1.00 90.44 184 SER A N 1
ATOM 1416 C CA . SER A 1 184 ? 12.086 15.167 -0.725 1.00 90.44 184 SER A CA 1
ATOM 1417 C C . SER A 1 184 ? 13.157 14.235 -0.149 1.00 90.44 184 SER A C 1
ATOM 1419 O O . SER A 1 184 ? 12.919 13.078 0.206 1.00 90.44 184 SER A O 1
ATOM 1421 N N . TRP A 1 185 ? 14.392 14.739 -0.080 1.00 88.44 185 TRP A N 1
ATOM 1422 C CA . TRP A 1 185 ? 15.571 13.955 0.313 1.00 88.44 185 TRP A CA 1
ATOM 1423 C C . TRP A 1 185 ? 15.498 13.395 1.738 1.00 88.44 185 TRP A C 1
ATOM 1425 O O . TRP A 1 185 ? 15.968 12.284 1.985 1.00 88.44 185 TRP A O 1
ATOM 1435 N N . GLY A 1 186 ? 14.876 14.129 2.667 1.00 84.31 186 GLY A N 1
ATOM 1436 C CA . GLY A 1 186 ? 14.665 13.664 4.040 1.00 84.31 186 GLY A CA 1
ATOM 1437 C C . GLY A 1 186 ? 13.783 12.414 4.098 1.00 84.31 186 GLY A C 1
ATOM 1438 O O . GLY A 1 186 ? 14.167 11.415 4.712 1.00 84.31 186 GLY A O 1
ATOM 1439 N N . SER A 1 187 ? 12.646 12.431 3.394 1.00 87.81 187 SER A N 1
ATOM 1440 C CA . SER A 1 187 ? 11.743 11.279 3.294 1.00 87.81 187 SER A CA 1
ATOM 1441 C C . SER A 1 187 ? 12.392 10.116 2.546 1.00 87.81 187 SER A C 1
ATOM 1443 O O . SER A 1 187 ? 12.331 8.981 3.018 1.00 87.81 187 SER A O 1
ATOM 1445 N N . ALA A 1 188 ? 13.104 10.387 1.445 1.00 89.31 188 ALA A N 1
ATOM 1446 C CA . ALA A 1 188 ? 13.844 9.363 0.707 1.00 89.31 188 ALA A CA 1
ATOM 1447 C C . ALA A 1 188 ? 14.860 8.631 1.601 1.00 89.31 188 ALA A C 1
ATOM 1449 O O . ALA A 1 188 ? 14.887 7.399 1.641 1.00 89.31 188 ALA A O 1
ATOM 1450 N N . PHE A 1 189 ? 15.665 9.378 2.362 1.00 85.19 189 PHE A N 1
ATOM 1451 C CA . PHE A 1 189 ? 16.665 8.799 3.257 1.00 85.19 189 PHE A CA 1
ATOM 1452 C C . PHE A 1 189 ? 16.029 8.023 4.417 1.00 85.19 189 PHE A C 1
ATOM 1454 O O . PHE A 1 189 ? 16.496 6.934 4.757 1.00 85.19 189 PHE A O 1
ATOM 1461 N N . SER A 1 190 ? 14.939 8.540 4.993 1.00 84.50 190 SER A N 1
ATOM 1462 C CA . SER A 1 190 ? 14.174 7.844 6.036 1.00 84.50 190 SER A CA 1
ATOM 1463 C C . SER A 1 190 ? 13.640 6.490 5.548 1.00 84.50 190 SER A C 1
ATOM 1465 O O . SER A 1 190 ? 13.825 5.461 6.210 1.00 84.50 190 SER A O 1
ATOM 1467 N N . MET A 1 191 ? 13.053 6.457 4.347 1.00 84.88 191 MET A N 1
ATOM 1468 C CA . MET A 1 191 ? 12.530 5.226 3.746 1.00 84.88 191 MET A CA 1
ATOM 1469 C C . MET A 1 191 ? 13.638 4.231 3.416 1.00 84.88 191 MET A C 1
ATOM 1471 O O . MET A 1 191 ? 13.513 3.051 3.738 1.00 84.88 191 MET A O 1
ATOM 1475 N N . TYR A 1 192 ? 14.757 4.701 2.865 1.00 86.31 192 TYR A N 1
ATOM 1476 C CA . TYR A 1 192 ? 15.925 3.859 2.613 1.00 86.31 192 TYR A CA 1
ATOM 1477 C C . TYR A 1 192 ? 16.456 3.207 3.899 1.00 86.31 192 TYR A C 1
ATOM 1479 O O . TYR A 1 192 ? 16.667 1.994 3.943 1.00 86.31 192 TYR A O 1
ATOM 1487 N N . ARG A 1 193 ? 16.619 3.978 4.985 1.00 83.75 193 ARG A N 1
ATOM 1488 C CA . ARG A 1 193 ? 17.061 3.427 6.279 1.00 83.75 193 ARG A CA 1
ATOM 1489 C C . ARG A 1 193 ? 16.069 2.420 6.848 1.00 83.75 193 ARG A C 1
ATOM 1491 O O . ARG A 1 193 ? 16.494 1.427 7.436 1.00 83.75 193 ARG A O 1
ATOM 1498 N N . THR A 1 194 ? 14.774 2.661 6.668 1.00 82.31 194 THR A N 1
ATOM 1499 C CA . THR A 1 194 ? 13.729 1.723 7.091 1.00 82.31 194 THR A CA 1
ATOM 1500 C C . THR A 1 194 ? 13.823 0.414 6.315 1.00 82.31 194 THR A C 1
ATOM 1502 O O . THR A 1 194 ? 13.879 -0.642 6.939 1.00 82.31 194 THR A O 1
ATOM 1505 N N . ALA A 1 195 ? 13.955 0.475 4.987 1.00 84.56 195 ALA A N 1
ATOM 1506 C CA . ALA A 1 195 ? 14.132 -0.707 4.147 1.00 84.56 195 ALA A CA 1
ATOM 1507 C C . ALA A 1 195 ? 15.375 -1.517 4.549 1.00 84.56 195 ALA A C 1
ATOM 1509 O O . ALA A 1 195 ? 15.297 -2.733 4.696 1.00 84.56 195 ALA A O 1
ATOM 1510 N N . MET A 1 196 ? 16.508 -0.852 4.802 1.00 86.12 196 MET A N 1
ATOM 1511 C CA . MET A 1 196 ? 17.733 -1.501 5.287 1.00 86.12 196 MET A CA 1
ATOM 1512 C C . MET A 1 196 ? 17.527 -2.184 6.645 1.00 86.12 196 MET A C 1
ATOM 1514 O O . MET A 1 196 ? 17.916 -3.336 6.821 1.00 86.12 196 MET A O 1
ATOM 1518 N N . ARG A 1 197 ? 16.887 -1.499 7.604 1.00 84.06 197 ARG A N 1
ATOM 1519 C CA . ARG A 1 197 ? 16.603 -2.040 8.946 1.00 84.06 197 ARG A CA 1
ATOM 1520 C C . ARG A 1 197 ? 15.708 -3.278 8.893 1.00 84.06 197 ARG A C 1
ATOM 1522 O O . ARG A 1 197 ? 15.887 -4.183 9.700 1.00 84.06 197 ARG A O 1
ATOM 1529 N N . LEU A 1 198 ? 14.752 -3.300 7.966 1.00 80.94 198 LEU A N 1
ATOM 1530 C CA . LEU A 1 198 ? 13.834 -4.420 7.751 1.00 80.94 198 LEU A CA 1
ATOM 1531 C C . LEU A 1 198 ? 14.403 -5.496 6.807 1.00 80.94 198 LEU A C 1
ATOM 1533 O O . LEU A 1 198 ? 13.718 -6.468 6.518 1.00 80.94 198 LEU A O 1
ATOM 1537 N N . ASN A 1 199 ? 15.653 -5.347 6.350 1.00 87.38 199 ASN A N 1
ATOM 1538 C CA . ASN A 1 199 ? 16.314 -6.240 5.395 1.00 87.38 199 ASN A CA 1
ATOM 1539 C C . ASN A 1 199 ? 15.577 -6.376 4.044 1.00 87.38 199 ASN A C 1
ATOM 1541 O O . ASN A 1 199 ? 15.597 -7.422 3.400 1.00 87.38 199 ASN A O 1
ATOM 1545 N N . TYR A 1 200 ? 14.952 -5.289 3.590 1.00 89.50 200 TYR A N 1
ATOM 1546 C CA . TYR A 1 200 ? 14.251 -5.183 2.308 1.00 89.50 200 TYR A CA 1
ATOM 1547 C C . TYR A 1 200 ? 15.049 -4.405 1.260 1.00 89.50 200 TYR A C 1
ATOM 1549 O O . TYR A 1 200 ? 14.497 -3.923 0.277 1.00 89.50 200 TYR A O 1
ATOM 1557 N N . TRP A 1 201 ? 16.366 -4.290 1.408 1.00 91.00 201 TRP A N 1
ATOM 1558 C CA . TRP A 1 201 ? 17.236 -3.715 0.378 1.00 91.00 201 TRP A CA 1
ATOM 1559 C C . TRP A 1 201 ? 18.178 -4.776 -0.195 1.00 91.00 201 TRP A C 1
ATOM 1561 O O . TRP A 1 201 ? 19.391 -4.725 -0.020 1.00 91.00 201 TRP A O 1
ATOM 1571 N N . ILE A 1 202 ? 17.589 -5.769 -0.860 1.00 92.25 202 ILE A N 1
ATOM 1572 C CA . ILE A 1 202 ? 18.260 -6.995 -1.317 1.00 92.25 202 ILE A CA 1
ATOM 1573 C C . ILE A 1 202 ? 18.279 -7.093 -2.840 1.00 92.25 202 ILE A C 1
ATOM 1575 O O . ILE A 1 202 ? 17.481 -6.437 -3.507 1.00 92.25 202 ILE A O 1
ATOM 1579 N N . ASP A 1 203 ? 19.145 -7.927 -3.406 1.00 94.62 203 ASP A N 1
ATOM 1580 C CA . ASP A 1 203 ? 19.115 -8.197 -4.844 1.00 94.62 203 ASP A CA 1
ATOM 1581 C C . ASP A 1 203 ? 17.811 -8.893 -5.239 1.00 94.62 203 ASP A C 1
ATOM 1583 O O . ASP A 1 203 ? 17.398 -9.885 -4.636 1.00 94.62 203 ASP A O 1
ATOM 1587 N N . VAL A 1 204 ? 17.152 -8.358 -6.269 1.00 94.31 204 VAL A N 1
ATOM 1588 C CA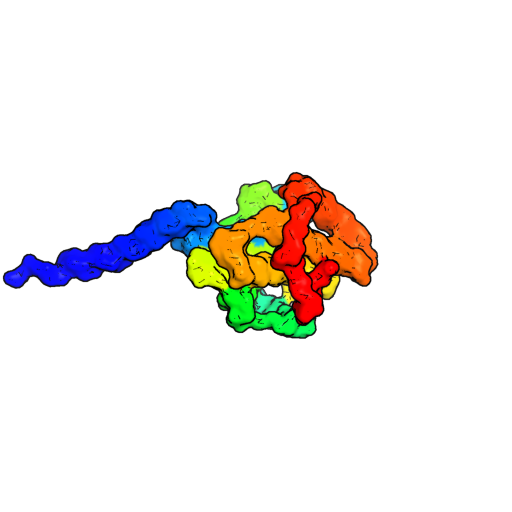 . VAL A 1 204 ? 15.837 -8.825 -6.710 1.00 94.31 204 VAL A CA 1
ATOM 1589 C C . VAL A 1 204 ? 15.942 -9.453 -8.104 1.00 94.31 204 VAL A C 1
ATOM 1591 O O . VAL A 1 204 ? 16.472 -8.822 -9.024 1.00 94.31 204 VAL A O 1
ATOM 1594 N N . PRO A 1 205 ? 15.400 -10.668 -8.321 1.00 94.31 205 PRO A N 1
ATOM 1595 C CA . PRO A 1 205 ? 15.346 -11.269 -9.647 1.00 94.31 205 PRO A CA 1
ATOM 1596 C C . PRO A 1 205 ? 14.589 -10.386 -10.646 1.00 94.31 205 PRO A C 1
ATOM 1598 O O . PRO A 1 205 ? 13.512 -9.880 -10.338 1.00 94.31 205 PRO A O 1
ATOM 1601 N N . LYS A 1 206 ? 15.078 -10.289 -11.892 1.00 93.31 206 LYS A N 1
ATOM 1602 C CA . LYS A 1 206 ? 14.473 -9.442 -12.945 1.00 93.31 206 LYS A CA 1
ATOM 1603 C C . LYS A 1 206 ? 12.969 -9.656 -13.141 1.00 93.31 206 LYS A C 1
ATOM 1605 O O . LYS A 1 206 ? 12.273 -8.712 -13.490 1.00 93.31 206 LYS A O 1
ATOM 1610 N N . LYS A 1 207 ? 12.467 -10.875 -12.906 1.00 93.69 207 LYS A N 1
ATOM 1611 C CA . LYS A 1 207 ? 11.038 -11.198 -13.030 1.00 93.69 207 LYS A CA 1
ATOM 1612 C C . LYS A 1 207 ? 10.142 -10.383 -12.084 1.00 93.69 207 LYS A C 1
ATOM 1614 O O . LYS A 1 207 ? 8.999 -10.152 -12.440 1.00 93.69 207 LYS A O 1
ATOM 1619 N N . TYR A 1 208 ? 10.656 -9.934 -10.933 1.00 94.19 208 TYR A N 1
ATOM 1620 C CA . TYR A 1 208 ? 9.949 -9.077 -9.965 1.00 94.19 208 TYR A CA 1
ATOM 1621 C C . TYR A 1 208 ? 10.038 -7.581 -10.302 1.00 94.19 208 TYR A C 1
ATOM 1623 O O . TYR A 1 208 ? 9.549 -6.750 -9.550 1.00 94.19 208 TYR A O 1
ATOM 1631 N N . MET A 1 209 ? 10.693 -7.181 -11.394 1.00 93.69 209 MET A N 1
ATOM 1632 C CA . MET A 1 209 ? 10.667 -5.773 -11.788 1.00 93.69 209 MET A CA 1
ATOM 1633 C C . MET A 1 209 ? 9.311 -5.422 -12.400 1.00 93.69 209 MET A C 1
ATOM 1635 O O . MET A 1 209 ? 8.757 -6.189 -13.190 1.00 93.69 209 MET A O 1
ATOM 1639 N N . ILE A 1 210 ? 8.801 -4.237 -12.068 1.00 93.25 210 ILE A N 1
ATOM 1640 C CA . ILE A 1 210 ? 7.542 -3.735 -12.618 1.00 93.25 210 ILE A CA 1
ATOM 1641 C C . ILE A 1 210 ? 7.739 -3.361 -14.096 1.00 93.25 210 ILE A C 1
ATOM 1643 O O . ILE A 1 210 ? 8.672 -2.621 -14.424 1.00 93.25 210 ILE A O 1
ATOM 1647 N N . PRO A 1 211 ? 6.879 -3.839 -15.012 1.00 88.94 211 PRO A N 1
ATOM 1648 C CA . PRO A 1 211 ? 6.907 -3.409 -16.404 1.00 88.94 211 PRO A CA 1
ATOM 1649 C C . PRO A 1 211 ? 6.725 -1.891 -16.544 1.00 88.94 211 PRO A C 1
ATOM 1651 O O . PRO A 1 211 ? 5.842 -1.304 -15.924 1.00 88.94 211 PRO A O 1
ATOM 1654 N N . LYS A 1 212 ? 7.495 -1.256 -17.439 1.00 89.00 212 LYS A N 1
ATOM 1655 C CA . LYS A 1 212 ? 7.484 0.210 -17.650 1.00 89.00 212 LYS A CA 1
ATOM 1656 C C . LYS A 1 212 ? 6.142 0.801 -18.101 1.00 89.00 212 LYS A C 1
ATOM 1658 O O . LYS A 1 212 ? 5.991 2.016 -18.103 1.00 89.00 212 LYS A O 1
ATOM 1663 N N . ILE A 1 213 ? 5.194 -0.040 -18.513 1.00 85.06 213 ILE A N 1
ATOM 1664 C CA . ILE A 1 213 ? 3.830 0.384 -18.853 1.00 85.06 213 ILE A CA 1
ATOM 1665 C C . ILE A 1 213 ? 3.056 0.886 -17.626 1.00 85.06 213 ILE A C 1
ATOM 1667 O O . ILE A 1 213 ? 2.108 1.650 -17.779 1.00 85.06 213 ILE A O 1
ATOM 1671 N N . PHE A 1 214 ? 3.460 0.483 -16.417 1.00 88.12 214 PHE A N 1
ATOM 1672 C CA . PHE A 1 214 ? 2.844 0.936 -15.178 1.00 88.12 214 PHE A CA 1
ATOM 1673 C C . PHE A 1 214 ? 3.509 2.214 -14.666 1.00 88.12 214 PHE A C 1
ATOM 1675 O O . PHE A 1 214 ? 4.733 2.348 -14.666 1.00 88.12 214 PHE A O 1
ATOM 1682 N N . LYS A 1 215 ? 2.693 3.143 -14.154 1.00 84.56 215 LYS A N 1
ATOM 1683 C CA . LYS A 1 215 ? 3.154 4.431 -13.605 1.00 84.56 215 LYS A CA 1
ATOM 1684 C C . LYS A 1 215 ? 3.875 4.308 -12.250 1.00 84.56 215 LYS A C 1
ATOM 1686 O O . LYS A 1 215 ? 4.459 5.277 -11.774 1.00 84.56 215 LYS A O 1
ATOM 1691 N N . TYR A 1 216 ? 3.868 3.121 -11.645 1.00 84.94 216 TYR A N 1
ATOM 1692 C CA . TYR A 1 216 ? 4.536 2.797 -10.380 1.00 84.94 216 TYR A CA 1
ATOM 1693 C C . TYR A 1 216 ? 5.799 1.935 -10.584 1.00 84.94 216 TYR A C 1
ATOM 1695 O O . TYR A 1 216 ? 6.063 0.983 -9.856 1.00 84.94 216 TYR A O 1
ATOM 1703 N N . THR A 1 217 ? 6.597 2.265 -11.603 1.00 80.69 217 THR A N 1
ATOM 1704 C CA . THR A 1 217 ? 7.946 1.710 -11.799 1.00 80.69 217 THR A CA 1
ATOM 1705 C C . THR A 1 217 ? 9.005 2.621 -11.177 1.00 80.69 217 THR A C 1
ATOM 1707 O O . THR A 1 217 ? 8.874 3.852 -11.182 1.00 80.69 217 THR A O 1
ATOM 1710 N N . TRP A 1 218 ? 10.070 2.022 -10.642 1.00 73.12 218 TRP A N 1
ATOM 1711 C CA . TRP A 1 218 ? 11.181 2.752 -10.030 1.00 73.12 218 TRP A CA 1
ATOM 1712 C C . TRP A 1 218 ? 12.359 2.923 -10.977 1.00 73.12 218 TRP A C 1
ATOM 1714 O O . TRP A 1 218 ? 12.587 2.031 -11.823 1.00 73.12 218 TRP A O 1
#

Sequence (218 aa):
FVGGALSAAFSGISGGLIRGFTDMAKGYSFWDGSETSYFVIGQAEQQANYKDLAKKYNKGYAEMNDAELKTRMIEEFNVHEGDMGIDRITTKAGNGLGMSSDGVYMNNQGDQIAGLTKRYTTGKTSIRISPKYAVNDIIDFKAIAGHELIHAYHYNTFGTAYDASFSESVAYRYSVSTYVRGNSWGSAFSMYRTAMRLNYWIDVPKKYMIPKIFKYTW

Radius of gyration: 19.03 Å; chains: 1; bounding box: 59×57×44 Å

pLDDT: mean 84.89, std 15.98, range [32.75, 97.69]

Foldseek 3Di:
DPDPPPPVVPVVVCVLQVVLVVLVVLVAHSNFSKDKDFAFLDFDDDDPCQAVQLVCCLPPPWVVLQVLLQVLCCVQWVDHQPPLQEPEETQRDDDQWGADPLFWIAHPVRTTTQKMWMAGLVLHIYIHGGSNLSHDDPLSVLLHVLLRVLVSNQCSVQPSNRDPLLSNLQSLVLSLVSCVVVVNNVSSVSSVVVCVVVVSNDDHPPVSADPPVTSSGD

Secondary structure (DSSP, 8-state):
--SSTTHHHHTTHHHHHHHHHHHHHTTS-TTTSEEEEEEEEEE----TTHHHHHHHHHHHTHHHHHHHHHHHHHHHH---TTGGGEEEEE-PPPTT-EE-TTS-EE-TT-EEEEEEEEEETTS-EEEEE-HHHHSS-HHHHHHHHHHHHHHHHHHHHHGGG--HHHHHHHHHHHHHHHHHHTT-HHHHHHHHHHHHHTT------GGGSPPTTSTT--